Protein AF-A0A848XJR9-F1 (afdb_monomer_lite)

Secondary structure (DSSP, 8-state):
-PPP---TTTTS-------HHHHHHH-TT-SEE--SBTTTTBEEEEEE-TTS-EEEEEEEEEGGGSSSPPB-SSSBEEEEEEEETTSBEEEEEEEEE--TTHHHH-S-TTSTTTSGGGTT-BTTS---BTTTB-PPTT-HHHHHHHHHHHHHHHHHHHHHHSTTTS----TTS-GGGS-HHHHHHHTSEEEEEEE-STT-EEEEEEEE---HHHHHHHH-HHHHHHHHHHHHHH-TT-EEEEEEEESS-GGG--SSSEEEEETTEEEEE-GGGEEE-GGG--HHHHHH-SEEEEEEE-TTS-TTS-EEEEE--TTSSSPEEEEE--HHHHHHHHHHHHHHHHHHHHHHHHHTT---

Foldseek 3Di:
DDDDDDDPPPPPDDPPDDDVVLVCQFAVQAPDWDPFDDVQTWIFGWDQDPVRDTDTFWIKDKLVSVPLFFAFPPGGWIWIWIAGLQQFTQWIGTPDDDDPCCVPVPPVCRDPPNGCLRGRDHLLDLLFDPPSHDADPPRNRVSRSVSLSRNVSSLSCCVVPSVPPPPPPPLPPDLLPGGPSVCCVNQQKDWFWDDDPDSFIKIKIKHWCLDLSNCCQAWNDLQSVVQVVLCVVQDVLKTKMKIAIATDDSVQDDQAQKWKADPNDTFHFHSVQWDWCVVSGDHNRVSHHPTMHMGIGDSVDDQLAKIKMWGDGPDDDDTGIDIHHHSNNVVVVVVVVVVVVVVVVVVVVVVVCPPD

Radius of gyration: 23.79 Å; chains: 1; bounding box: 57×80×74 Å

Structure (mmCIF, N/CA/C/O backbone):
data_AF-A0A848XJR9-F1
#
_entry.id   AF-A0A848XJR9-F1
#
loop_
_atom_site.group_PDB
_atom_site.id
_atom_site.type_symbol
_atom_site.label_atom_id
_atom_site.label_alt_id
_atom_site.label_comp_id
_atom_site.label_asym_id
_atom_site.label_entity_id
_atom_site.label_seq_id
_atom_site.pdbx_PDB_ins_code
_atom_site.Cartn_x
_atom_site.Cartn_y
_atom_site.Cartn_z
_atom_site.occupancy
_atom_site.B_iso_or_equiv
_atom_site.auth_seq_id
_atom_site.auth_comp_id
_atom_site.auth_asym_id
_atom_site.auth_atom_id
_atom_site.pdbx_PDB_model_num
ATOM 1 N N . MET A 1 1 ? 30.721 -21.067 45.678 1.00 36.34 1 MET A N 1
ATOM 2 C CA . MET A 1 1 ? 29.522 -20.214 45.823 1.00 36.34 1 MET A CA 1
ATOM 3 C C . MET A 1 1 ? 29.279 -19.556 44.474 1.00 36.34 1 MET A C 1
ATOM 5 O O . MET A 1 1 ? 29.944 -18.577 44.169 1.00 36.34 1 MET A O 1
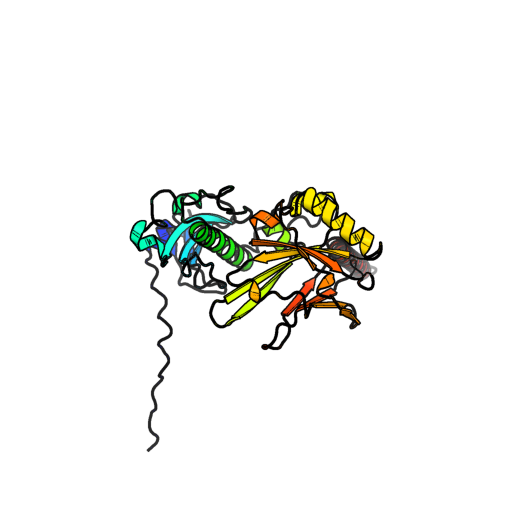ATOM 9 N N . LEU A 1 2 ? 28.441 -20.154 43.622 1.00 37.12 2 LEU A N 1
ATOM 10 C CA . LEU A 1 2 ? 28.015 -19.505 42.381 1.00 37.12 2 LEU A CA 1
ATOM 11 C C . LEU A 1 2 ? 26.909 -18.506 42.729 1.00 37.12 2 LEU A C 1
ATOM 13 O O . LEU A 1 2 ? 25.880 -18.893 43.279 1.00 37.12 2 LEU A O 1
ATOM 17 N N . GLY A 1 3 ? 27.173 -17.229 42.460 1.00 37.16 3 GLY A N 1
ATOM 18 C CA . GLY A 1 3 ? 26.211 -16.147 42.600 1.00 37.16 3 GLY A CA 1
ATOM 19 C C . GLY A 1 3 ? 25.139 -16.239 41.520 1.00 37.16 3 GLY A C 1
ATOM 20 O O . GLY A 1 3 ? 25.442 -16.323 40.333 1.00 37.16 3 GLY A O 1
ATOM 21 N N . VAL A 1 4 ? 23.890 -16.222 41.968 1.00 43.28 4 VAL A N 1
ATOM 22 C CA . VAL A 1 4 ? 22.698 -15.988 41.156 1.00 43.28 4 VAL A CA 1
ATOM 23 C C . VAL A 1 4 ? 22.767 -14.551 40.634 1.00 43.28 4 VAL A C 1
ATOM 25 O O . VAL A 1 4 ? 22.841 -13.619 41.433 1.00 43.28 4 VAL A O 1
ATOM 28 N N . LEU A 1 5 ? 22.742 -14.362 39.314 1.00 39.94 5 LEU A N 1
ATOM 29 C CA . LEU A 1 5 ? 22.452 -13.066 38.703 1.00 39.94 5 LEU A CA 1
ATOM 30 C C . LEU A 1 5 ? 21.119 -13.163 37.962 1.00 39.94 5 LEU A C 1
ATOM 32 O O . LEU A 1 5 ? 20.941 -13.962 37.047 1.00 39.94 5 LEU A O 1
ATOM 36 N N . SER A 1 6 ? 20.188 -12.364 38.472 1.00 36.50 6 SER A N 1
ATOM 37 C CA . SER A 1 6 ? 18.785 -12.213 38.109 1.00 36.50 6 SER A CA 1
ATOM 38 C C . SER A 1 6 ? 18.535 -11.868 36.633 1.00 36.50 6 SER A C 1
ATOM 40 O O . SER A 1 6 ? 19.379 -11.235 35.995 1.00 36.50 6 SER A O 1
ATOM 42 N N . PRO A 1 7 ? 17.334 -12.181 36.109 1.00 42.12 7 PRO A N 1
ATOM 43 C CA . PRO A 1 7 ? 16.902 -11.780 34.777 1.00 42.12 7 PRO A CA 1
ATOM 44 C C . PRO A 1 7 ? 16.533 -10.291 34.787 1.00 42.12 7 PRO A C 1
ATOM 46 O O . PRO A 1 7 ? 15.402 -9.907 35.069 1.00 42.12 7 PRO A O 1
ATOM 49 N N . ALA A 1 8 ? 17.495 -9.425 34.493 1.00 45.75 8 ALA A N 1
ATOM 50 C CA . ALA A 1 8 ? 17.214 -8.039 34.153 1.00 45.75 8 ALA A CA 1
ATOM 51 C C . ALA A 1 8 ? 17.111 -7.940 32.629 1.00 45.75 8 ALA A C 1
ATOM 53 O O . ALA A 1 8 ? 18.138 -7.866 31.966 1.00 45.75 8 ALA A O 1
ATOM 54 N N . LEU A 1 9 ? 15.877 -8.029 32.112 1.00 35.66 9 LEU A N 1
ATOM 55 C CA . LEU A 1 9 ? 15.351 -7.386 30.885 1.00 35.66 9 LEU A CA 1
ATOM 56 C C . LEU A 1 9 ? 13.905 -7.848 30.568 1.00 35.66 9 LEU A C 1
ATOM 58 O O . LEU A 1 9 ? 13.456 -7.814 29.429 1.00 35.66 9 LEU A O 1
ATOM 62 N N . LEU A 1 10 ? 13.129 -8.230 31.587 1.00 36.09 10 LEU A N 1
ATOM 63 C CA . LEU A 1 10 ? 11.702 -8.580 31.489 1.00 36.09 10 LEU A CA 1
ATOM 64 C C . LEU A 1 10 ? 10.798 -7.323 31.491 1.00 36.09 10 LEU A C 1
ATOM 66 O O . LEU A 1 10 ? 9.720 -7.322 32.071 1.00 36.09 10 LEU A O 1
ATOM 70 N N . SER A 1 11 ? 11.273 -6.223 30.892 1.00 38.81 11 SER A N 1
ATOM 71 C CA . SER A 1 11 ? 10.660 -4.886 31.005 1.00 38.81 11 SER A CA 1
ATOM 72 C C . SER A 1 11 ? 10.448 -4.168 29.665 1.00 38.81 11 SER A C 1
ATOM 74 O O . SER A 1 11 ? 10.223 -2.959 29.656 1.00 38.81 11 SER A O 1
ATOM 76 N N . ALA A 1 12 ? 10.484 -4.876 28.532 1.00 33.97 12 ALA A N 1
ATOM 77 C CA . ALA A 1 12 ? 9.866 -4.362 27.310 1.00 33.97 12 ALA A CA 1
ATOM 78 C C . ALA A 1 12 ? 8.360 -4.563 27.478 1.00 33.97 12 ALA A C 1
ATOM 80 O O . ALA A 1 12 ? 7.918 -5.705 27.503 1.00 33.97 12 ALA A O 1
ATOM 81 N N . GLN A 1 13 ? 7.668 -3.449 27.750 1.00 37.09 13 GLN A N 1
ATOM 82 C CA . GLN A 1 13 ? 6.255 -3.325 28.128 1.00 37.09 13 GLN A CA 1
ATOM 83 C C . GLN A 1 13 ? 5.452 -4.634 28.065 1.00 37.09 13 GLN A C 1
ATOM 85 O O . GLN A 1 13 ? 5.249 -5.184 26.983 1.00 37.09 13 GLN A O 1
ATOM 90 N N . GLN A 1 14 ? 4.903 -5.056 29.216 1.00 37.69 14 GLN A N 1
ATOM 91 C CA . GLN A 1 14 ? 3.694 -5.891 29.227 1.00 37.69 14 GLN A CA 1
ATOM 92 C C . GLN A 1 14 ? 2.754 -5.380 28.132 1.00 37.69 14 GLN A C 1
ATOM 94 O O . GLN A 1 14 ? 2.586 -4.158 28.028 1.00 37.69 14 GLN A O 1
ATOM 99 N N . LEU A 1 15 ? 2.151 -6.276 27.340 1.00 48.00 15 LEU A N 1
ATOM 100 C CA . LEU A 1 15 ? 1.148 -5.852 26.366 1.00 48.00 15 LEU A CA 1
ATOM 101 C C . LEU A 1 15 ? 0.150 -4.965 27.106 1.00 48.00 15 LEU A C 1
ATOM 103 O O . LEU A 1 15 ? -0.337 -5.343 28.176 1.00 48.00 15 LEU A O 1
ATOM 107 N N . ARG A 1 16 ? -0.113 -3.774 26.558 1.00 61.97 16 ARG A N 1
ATOM 108 C CA . ARG A 1 16 ? -1.215 -2.935 27.025 1.00 61.97 16 ARG A CA 1
ATOM 109 C C . ARG A 1 16 ? -2.456 -3.815 26.983 1.00 61.97 16 ARG A C 1
ATOM 111 O O . ARG A 1 16 ? -2.864 -4.243 25.908 1.00 61.97 16 ARG A O 1
ATOM 118 N N . GLU A 1 17 ? -2.985 -4.149 28.152 1.00 79.69 17 GLU A N 1
ATOM 119 C CA . GLU A 1 17 ? -4.172 -4.982 28.270 1.00 79.69 17 GLU A CA 1
ATOM 120 C C . GLU A 1 17 ? -5.304 -4.277 27.518 1.00 79.69 17 GLU A C 1
ATOM 122 O O . GLU A 1 17 ? -5.652 -3.139 27.837 1.00 79.69 17 GLU A O 1
ATOM 127 N N . ILE A 1 18 ? -5.807 -4.903 26.452 1.00 88.94 18 ILE A N 1
ATOM 128 C CA . ILE A 1 18 ? -6.903 -4.350 25.657 1.00 88.94 18 ILE A CA 1
ATOM 129 C C . ILE A 1 18 ? -8.197 -4.792 26.335 1.00 88.94 18 ILE A C 1
ATOM 131 O O . ILE A 1 18 ? -8.477 -5.993 26.370 1.00 88.94 18 ILE A O 1
ATOM 135 N N . PRO A 1 19 ? -8.997 -3.859 26.875 1.00 90.94 19 PRO A N 1
ATOM 136 C CA . PRO A 1 19 ? -10.203 -4.227 27.590 1.00 90.94 19 PRO A CA 1
ATOM 137 C C . PRO A 1 19 ? -11.210 -4.940 26.681 1.00 90.94 19 PRO A C 1
ATOM 139 O O . PRO A 1 19 ? -11.428 -4.544 25.531 1.00 90.94 19 PRO A O 1
ATOM 142 N N . SER A 1 20 ? -11.871 -5.975 27.205 1.00 89.44 20 SER A N 1
ATOM 143 C CA . SER A 1 20 ? -12.842 -6.768 26.433 1.00 89.44 20 SER A CA 1
ATOM 144 C C . SER A 1 20 ? -14.001 -5.933 25.871 1.00 89.44 20 SER A C 1
ATOM 146 O O . SER A 1 20 ? -14.565 -6.260 24.828 1.00 89.44 20 SER A O 1
ATOM 148 N N . GLU A 1 21 ? -14.360 -4.826 26.525 1.00 93.12 21 GLU A N 1
ATOM 149 C CA . GLU A 1 21 ? -15.378 -3.911 26.024 1.00 93.12 21 GLU A CA 1
ATOM 150 C C . GLU A 1 21 ? -14.920 -3.115 24.800 1.00 93.12 21 GLU A C 1
ATOM 152 O O . GLU A 1 21 ? -15.760 -2.742 23.986 1.00 93.12 21 GLU A O 1
ATOM 157 N N . TRP A 1 22 ? -13.614 -2.893 24.616 1.00 95.69 22 TRP A N 1
ATOM 158 C CA . TRP A 1 22 ? -13.092 -2.281 23.391 1.00 95.69 22 TRP A CA 1
ATOM 159 C C . TRP A 1 22 ? -13.112 -3.278 22.235 1.00 95.69 22 TRP A C 1
ATOM 161 O O . TRP A 1 22 ? -13.439 -2.887 21.118 1.00 95.69 22 TRP A O 1
ATOM 171 N N . LEU A 1 23 ? -12.846 -4.561 22.505 1.00 96.44 23 LEU A N 1
ATOM 172 C CA . LEU A 1 23 ? -12.971 -5.629 21.508 1.00 96.44 23 LEU A CA 1
ATOM 173 C C . LEU A 1 23 ? -14.413 -5.731 20.988 1.00 96.44 23 LEU A C 1
ATOM 175 O O . LEU A 1 23 ? -14.629 -5.677 19.780 1.00 96.44 23 LEU A O 1
ATOM 179 N N . ARG A 1 24 ? -15.406 -5.744 21.888 1.00 96.06 24 ARG A N 1
ATOM 180 C CA . ARG A 1 24 ? -16.834 -5.722 21.512 1.00 96.06 24 ARG A CA 1
ATOM 181 C C . ARG A 1 24 ? -17.263 -4.441 20.790 1.00 96.06 24 ARG A C 1
ATOM 183 O O . ARG A 1 24 ? -18.197 -4.480 20.002 1.00 96.06 24 ARG A O 1
ATOM 190 N N . GLN A 1 25 ? -16.613 -3.302 21.045 1.00 95.94 25 GLN A N 1
ATOM 191 C CA . GLN A 1 25 ? -16.894 -2.065 20.301 1.00 95.94 25 GLN A CA 1
ATOM 192 C C . GLN A 1 25 ? -16.438 -2.158 18.845 1.00 95.94 25 GLN A C 1
ATOM 194 O O . GLN A 1 25 ? -17.136 -1.662 17.966 1.00 95.94 25 GLN A O 1
ATOM 199 N N . VAL A 1 26 ? -15.266 -2.750 18.592 1.00 97.94 26 VAL A N 1
ATOM 200 C CA . VAL A 1 26 ? -14.713 -2.805 17.233 1.00 97.94 26 VAL A CA 1
ATOM 201 C C . VAL A 1 26 ? -15.212 -4.005 16.437 1.00 97.94 26 VAL A C 1
ATOM 203 O O . VAL A 1 26 ? -15.326 -3.893 15.224 1.00 97.94 26 VAL A O 1
ATOM 206 N N . LEU A 1 27 ? -15.537 -5.124 17.090 1.00 97.69 27 LEU A N 1
ATOM 207 C CA . LEU A 1 27 ? -16.075 -6.337 16.469 1.00 97.69 27 LEU A CA 1
ATOM 208 C C . LEU A 1 27 ? -17.370 -6.755 17.193 1.00 97.69 27 LEU A C 1
ATOM 210 O O . LEU A 1 27 ? -17.367 -7.698 17.986 1.00 97.69 27 LEU A O 1
ATOM 214 N N . PRO A 1 28 ? -18.482 -6.036 16.961 1.00 96.69 28 PRO A N 1
ATOM 215 C CA . PRO A 1 28 ? -19.722 -6.210 17.721 1.00 96.69 28 PRO A CA 1
ATOM 216 C C . PRO A 1 28 ? -20.449 -7.532 17.456 1.00 96.69 28 PRO A C 1
ATOM 218 O O . PRO A 1 28 ? -21.290 -7.918 18.259 1.00 96.69 28 PRO A O 1
ATOM 221 N N . ALA A 1 29 ? -20.138 -8.220 16.355 1.00 94.81 29 ALA A N 1
ATOM 222 C CA . ALA A 1 29 ? -20.709 -9.530 16.047 1.00 94.81 29 ALA A CA 1
ATOM 223 C C . ALA A 1 29 ? -20.141 -10.660 16.926 1.00 94.81 29 ALA A C 1
ATOM 225 O O . ALA A 1 29 ? -20.693 -11.752 16.924 1.00 94.81 29 ALA A O 1
ATOM 226 N N . ALA A 1 30 ? -19.035 -10.429 17.644 1.00 95.81 30 ALA A N 1
ATOM 227 C CA . ALA A 1 30 ? -18.395 -11.444 18.473 1.00 95.81 30 ALA A CA 1
ATOM 228 C C . ALA A 1 30 ? -18.884 -11.389 19.929 1.00 95.81 30 ALA A C 1
ATOM 230 O O . ALA A 1 30 ? -18.823 -10.351 20.594 1.00 95.81 30 ALA A O 1
ATOM 231 N N . ASP A 1 31 ? -19.281 -12.548 20.446 1.00 92.44 31 ASP A N 1
ATOM 232 C CA . ASP A 1 31 ? -19.683 -12.761 21.837 1.00 92.44 31 ASP A CA 1
ATOM 233 C C . ASP A 1 31 ? -18.470 -13.068 22.731 1.00 92.44 31 ASP A C 1
ATOM 235 O O . ASP A 1 31 ? -18.413 -12.671 23.902 1.00 92.44 31 ASP A O 1
ATOM 239 N N . ARG A 1 32 ? -17.466 -13.748 22.162 1.00 92.88 32 ARG A N 1
ATOM 240 C CA . ARG A 1 32 ? -16.235 -14.180 22.833 1.00 92.88 32 ARG A CA 1
ATOM 241 C C . ARG A 1 32 ? -15.015 -13.855 21.977 1.00 92.88 32 ARG A C 1
ATOM 243 O O . ARG A 1 32 ? -15.080 -13.864 20.752 1.00 92.88 32 ARG A O 1
ATOM 250 N N . PHE A 1 33 ? -13.886 -13.610 22.635 1.00 94.31 33 PHE A N 1
ATOM 251 C CA . PHE A 1 33 ? -12.595 -13.410 21.984 1.00 94.31 33 PHE A CA 1
ATOM 252 C C . PHE A 1 33 ? -11.574 -14.412 22.521 1.00 94.31 33 PHE A C 1
ATOM 254 O O . PHE A 1 33 ? -11.578 -14.710 23.717 1.00 94.31 33 PHE A O 1
ATOM 261 N N . ASP A 1 34 ? -10.718 -14.927 21.642 1.00 92.12 34 ASP A N 1
ATOM 262 C CA . ASP A 1 34 ? -9.525 -15.677 22.046 1.00 92.12 34 ASP A CA 1
ATOM 263 C C . ASP A 1 34 ? -8.430 -14.746 22.573 1.00 92.12 34 ASP A C 1
ATOM 265 O O . ASP A 1 34 ? -8.437 -13.539 22.315 1.00 92.12 34 ASP A O 1
ATOM 269 N N . ASP A 1 35 ? -7.436 -15.336 23.236 1.00 90.00 35 ASP A N 1
ATOM 270 C CA . ASP A 1 35 ? -6.186 -14.653 23.548 1.00 90.00 35 ASP A CA 1
ATOM 271 C C . ASP A 1 35 ? -5.478 -14.179 22.277 1.00 90.00 35 ASP A C 1
ATOM 273 O O . ASP A 1 35 ? -5.551 -14.790 21.199 1.00 90.00 35 ASP A O 1
ATOM 277 N N . ARG A 1 36 ? -4.730 -13.084 22.418 1.00 89.94 36 ARG A N 1
ATOM 278 C CA . ARG A 1 36 ? -4.054 -12.488 21.278 1.00 89.94 36 ARG A CA 1
ATOM 279 C C . ARG A 1 36 ? -2.869 -13.331 20.830 1.00 89.94 36 ARG A C 1
ATOM 281 O O . ARG A 1 36 ? -1.888 -13.478 21.555 1.00 89.94 36 ARG A O 1
ATOM 288 N N . THR A 1 37 ? -2.953 -13.863 19.619 1.00 88.94 37 THR A N 1
ATOM 289 C CA . THR A 1 37 ? -2.020 -14.877 19.120 1.00 88.94 37 THR A CA 1
ATOM 290 C C . THR A 1 37 ? -1.798 -14.761 17.612 1.00 88.94 37 THR A C 1
ATOM 292 O O . THR A 1 37 ? -2.531 -14.061 16.912 1.00 88.94 37 THR A O 1
ATOM 295 N N . GLY A 1 38 ? -0.790 -15.484 17.117 1.00 86.88 38 GLY A N 1
ATOM 296 C CA . GLY A 1 38 ? -0.472 -15.620 15.695 1.00 86.88 38 GLY A CA 1
ATOM 297 C C . GLY A 1 38 ? 0.430 -14.517 15.132 1.00 86.88 38 GLY A C 1
ATOM 298 O O . GLY A 1 38 ? 0.909 -13.653 15.862 1.00 86.88 38 GLY A O 1
ATOM 299 N N . GLU A 1 39 ? 0.677 -14.574 13.824 1.00 85.19 39 GLU A N 1
ATOM 300 C CA . GLU A 1 39 ? 1.535 -13.641 13.089 1.00 85.19 39 GLU A CA 1
ATOM 301 C C . GLU A 1 39 ? 0.803 -13.155 11.820 1.00 85.19 39 GLU A C 1
ATOM 303 O O . GLU A 1 39 ? 0.644 -13.938 10.884 1.00 85.19 39 GLU A O 1
ATOM 308 N N . PRO A 1 40 ? 0.326 -11.892 11.762 1.00 90.06 40 PRO A N 1
ATOM 309 C CA . PRO A 1 40 ? 0.373 -10.860 12.806 1.00 90.06 40 PRO A CA 1
ATOM 310 C C . PRO A 1 40 ? -0.519 -11.181 14.020 1.00 90.06 40 PRO A C 1
ATOM 312 O O . PRO A 1 40 ? -1.444 -11.983 13.923 1.00 90.06 40 PRO A O 1
ATOM 315 N N . LEU A 1 41 ? -0.263 -10.536 15.164 1.00 92.62 41 LEU A N 1
ATOM 316 C CA . LEU A 1 41 ? -0.989 -10.786 16.417 1.00 92.62 41 LEU A CA 1
ATOM 317 C C . LEU A 1 41 ? -2.443 -10.287 16.360 1.00 92.62 41 LEU A C 1
ATOM 319 O O . LEU A 1 41 ? -2.687 -9.076 16.286 1.00 92.62 41 LEU A O 1
ATOM 323 N N . VAL A 1 42 ? -3.409 -11.197 16.519 1.00 95.69 42 VAL A N 1
ATOM 324 C CA . VAL A 1 42 ? -4.856 -10.910 16.451 1.00 95.69 42 VAL A CA 1
ATOM 325 C C . VAL A 1 42 ? -5.635 -11.551 17.599 1.00 95.69 42 VAL A C 1
ATOM 327 O O . VAL A 1 42 ? -5.226 -12.570 18.151 1.00 95.69 42 VAL A O 1
ATOM 330 N N . PHE A 1 43 ? -6.779 -10.963 17.930 1.00 96.19 43 PHE A N 1
ATOM 331 C CA . PHE A 1 43 ? -7.856 -11.583 18.697 1.00 96.19 43 PHE A CA 1
ATOM 332 C C . PHE A 1 43 ? -8.858 -12.176 17.703 1.00 96.19 43 PHE A C 1
ATOM 334 O O . PHE A 1 43 ? -9.352 -11.463 16.828 1.00 96.19 43 PHE A O 1
ATOM 341 N N . ARG A 1 44 ? -9.176 -13.465 17.829 1.00 95.81 44 ARG A N 1
ATO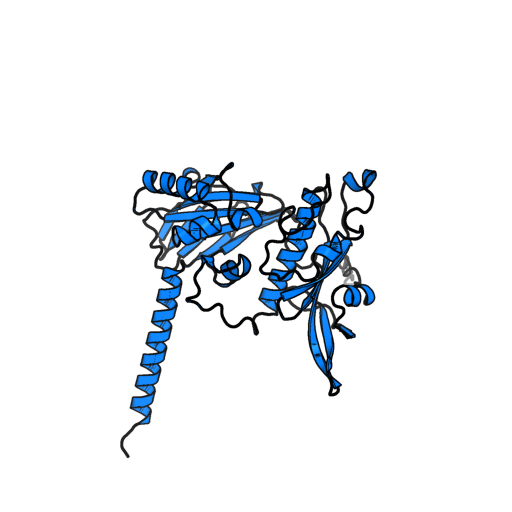M 342 C CA . ARG A 1 44 ? -10.245 -14.098 17.039 1.00 95.81 44 ARG A CA 1
ATOM 343 C C . ARG A 1 44 ? -11.574 -13.887 17.745 1.00 95.81 44 ARG A C 1
ATOM 345 O O . ARG A 1 44 ? -11.660 -14.159 18.941 1.00 95.81 44 ARG A O 1
ATOM 352 N N . GLY A 1 45 ? -12.562 -13.371 17.023 1.00 96.12 45 GLY A N 1
ATOM 353 C CA . GLY A 1 45 ? -13.910 -13.149 17.531 1.00 96.12 45 GLY A CA 1
ATOM 354 C C . GLY A 1 45 ? -14.839 -14.288 17.137 1.00 96.12 45 GLY A C 1
ATOM 355 O O . GLY A 1 45 ? -14.907 -14.656 15.966 1.00 96.12 45 GLY A O 1
ATOM 356 N N . TRP A 1 46 ? -15.574 -14.810 18.109 1.00 94.75 46 TRP A N 1
ATOM 357 C CA . TRP A 1 46 ? -16.483 -15.937 17.947 1.00 94.75 46 TRP A CA 1
ATOM 358 C C . TRP A 1 46 ? -17.898 -15.528 18.339 1.00 94.75 46 TRP A C 1
ATOM 360 O O . TRP A 1 46 ? -18.075 -14.812 19.327 1.00 94.75 46 TRP A O 1
ATOM 370 N N . SER A 1 47 ? -18.893 -15.996 17.589 1.00 93.56 47 SER A N 1
ATOM 371 C CA . SER A 1 47 ? -20.307 -15.877 17.950 1.00 93.56 47 SER A CA 1
ATOM 372 C C . SER A 1 47 ? -20.925 -17.252 18.173 1.00 93.56 47 SER A C 1
ATOM 374 O O . SER A 1 47 ? -20.518 -18.232 17.543 1.00 93.56 47 SER A O 1
ATOM 376 N N . GLY A 1 48 ? -21.895 -17.340 19.083 1.00 83.62 48 GLY A N 1
ATOM 377 C CA . GLY A 1 48 ? -22.657 -18.570 19.284 1.00 83.62 48 GLY A CA 1
ATOM 378 C C . GLY A 1 48 ? -23.576 -18.845 18.091 1.00 83.62 48 GLY A C 1
ATOM 379 O O . GLY A 1 48 ? -24.517 -18.093 17.860 1.00 83.62 48 GLY A O 1
ATOM 380 N N . GLY A 1 49 ? -23.332 -19.922 17.339 1.00 67.81 49 GLY A N 1
ATOM 381 C CA . GLY A 1 49 ? -24.223 -20.353 16.261 1.00 67.81 49 GLY A CA 1
ATOM 382 C C . GLY A 1 49 ? -25.518 -20.993 16.779 1.00 67.81 49 GLY A C 1
ATOM 383 O O . GLY A 1 49 ? -25.590 -21.440 17.927 1.00 67.81 49 GLY A O 1
ATOM 384 N N . ASP A 1 50 ? -26.519 -21.129 15.901 1.00 59.19 50 ASP A N 1
ATOM 385 C CA . ASP A 1 50 ? -27.867 -21.668 16.196 1.00 59.19 50 ASP A CA 1
ATOM 386 C C . ASP A 1 50 ? -27.900 -23.135 16.708 1.00 59.19 50 ASP A C 1
ATOM 388 O O . ASP A 1 50 ? -28.969 -23.689 16.969 1.00 59.19 50 ASP A O 1
ATOM 392 N N . GLY A 1 51 ? -26.741 -23.777 16.895 1.00 61.66 51 GLY A N 1
ATOM 393 C CA . GLY A 1 51 ? -26.585 -25.132 17.442 1.00 61.66 51 GLY A CA 1
ATOM 394 C C . GLY A 1 51 ? -25.617 -25.254 18.627 1.00 61.66 51 GLY A C 1
ATOM 395 O O . GLY A 1 51 ? -25.336 -26.371 19.053 1.00 61.66 51 GLY A O 1
ATOM 396 N N . GLY A 1 52 ? -25.090 -24.142 19.155 1.00 68.44 52 GLY A N 1
ATOM 397 C CA . GLY A 1 52 ? -24.072 -24.144 20.215 1.00 68.44 52 GLY A CA 1
ATOM 398 C C . GLY A 1 52 ? -22.631 -24.358 19.730 1.00 68.44 52 GLY A C 1
ATOM 399 O O . GLY A 1 52 ? -21.717 -24.336 20.551 1.00 68.44 52 GLY A O 1
ATOM 400 N N . GLU A 1 53 ? -22.412 -24.531 18.423 1.00 78.81 53 GLU A N 1
ATOM 401 C CA . GLU A 1 53 ? -21.080 -24.414 17.821 1.00 78.81 53 GLU A CA 1
ATOM 402 C C . GLU A 1 53 ? -20.710 -22.937 17.669 1.00 78.81 53 GLU A C 1
ATOM 404 O O . GLU A 1 53 ? -21.483 -22.137 17.139 1.00 78.81 53 GLU A O 1
ATOM 409 N N . GLU A 1 54 ? -19.527 -22.571 18.157 1.00 86.62 54 GLU A N 1
ATOM 410 C CA . GLU A 1 54 ? -18.984 -21.230 17.972 1.00 86.62 54 GLU A CA 1
ATOM 411 C C . GLU A 1 54 ? -18.504 -21.056 16.529 1.00 86.62 54 GLU A C 1
ATOM 413 O O . GLU A 1 54 ? -17.730 -21.864 16.011 1.00 86.62 54 GLU A O 1
ATOM 418 N N . VAL A 1 55 ? -18.941 -19.976 15.887 1.00 91.44 55 VAL A N 1
ATOM 419 C CA . VAL A 1 55 ? -18.546 -19.618 14.524 1.00 91.44 55 VAL A CA 1
ATOM 420 C C . VAL A 1 55 ? -17.604 -18.425 14.592 1.00 91.44 55 VAL A C 1
ATOM 422 O O . VAL A 1 55 ? -17.880 -17.443 15.284 1.00 91.44 55 VAL A O 1
ATOM 425 N N . LEU A 1 56 ? -16.474 -18.511 13.890 1.00 93.38 56 LEU A N 1
ATOM 426 C CA . LEU A 1 56 ? -15.568 -17.378 13.735 1.00 93.38 56 LEU A CA 1
ATOM 427 C C . LEU A 1 56 ? -16.301 -16.288 12.945 1.00 93.38 56 LEU A C 1
ATOM 429 O O . LEU A 1 56 ? -16.786 -16.553 11.852 1.00 93.38 56 LEU A O 1
ATOM 433 N N . VAL A 1 57 ? -16.371 -15.075 13.486 1.00 95.00 57 VAL A N 1
ATOM 434 C CA . VAL A 1 57 ? -17.059 -13.939 12.841 1.00 95.00 57 VAL A CA 1
ATOM 435 C C . VAL A 1 57 ? -16.104 -12.837 12.394 1.00 95.00 57 VAL A C 1
ATOM 437 O O . VAL A 1 57 ? -16.508 -11.920 11.687 1.00 95.00 57 VAL A O 1
ATOM 440 N N . GLY A 1 58 ? -14.835 -12.904 12.802 1.00 96.00 58 GLY A N 1
ATOM 441 C CA . GLY A 1 58 ? -13.831 -11.934 12.387 1.00 96.00 58 GLY A CA 1
ATOM 442 C C . GLY A 1 58 ? -12.627 -11.860 13.313 1.00 96.00 58 GLY A C 1
ATOM 443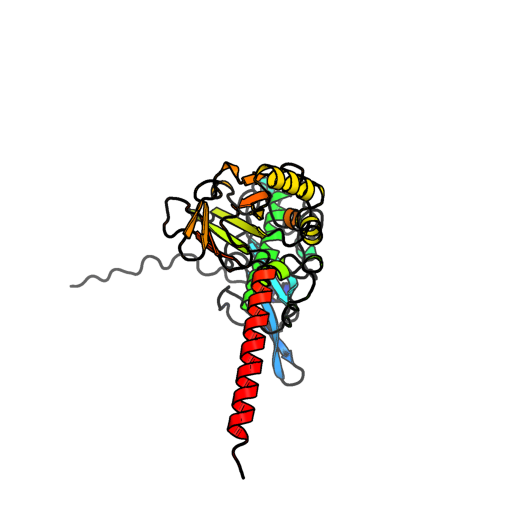 O O . GLY A 1 58 ? -12.403 -12.708 14.183 1.00 96.00 58 GLY A O 1
ATOM 444 N N . PHE A 1 59 ? -11.856 -10.796 13.127 1.00 97.31 59 PHE A N 1
ATOM 445 C CA . PHE A 1 59 ? -10.619 -10.525 13.840 1.00 97.31 59 PHE A CA 1
ATOM 446 C C . PHE A 1 59 ? -10.649 -9.120 14.433 1.00 97.31 59 PHE A C 1
ATOM 448 O O . PHE A 1 59 ? -11.073 -8.166 13.784 1.00 97.31 59 PHE A O 1
ATOM 455 N N . ALA A 1 60 ? -10.138 -8.976 15.651 1.00 97.75 60 ALA A N 1
ATOM 456 C CA . ALA A 1 60 ? -9.766 -7.686 16.210 1.00 97.75 60 ALA A CA 1
ATOM 457 C C . ALA A 1 60 ? -8.247 -7.625 16.385 1.00 97.75 60 ALA A C 1
ATOM 459 O O . ALA A 1 60 ? -7.609 -8.605 16.764 1.00 97.75 60 ALA A O 1
ATOM 460 N N . PHE A 1 61 ? -7.635 -6.485 16.103 1.00 97.12 61 PHE A N 1
ATOM 461 C CA . PHE A 1 61 ? -6.185 -6.345 16.149 1.00 97.12 61 PHE A CA 1
ATOM 462 C C . PHE A 1 61 ? -5.775 -4.912 16.426 1.00 97.12 61 PHE A C 1
ATOM 464 O O . PHE A 1 61 ? -6.473 -3.958 16.094 1.00 97.12 61 PHE A O 1
ATOM 471 N N . HIS A 1 62 ? -4.624 -4.767 17.065 1.00 95.94 62 HIS A N 1
ATOM 472 C CA . HIS A 1 62 ? -4.062 -3.475 17.413 1.00 95.94 62 HIS A CA 1
ATOM 473 C C . HIS A 1 62 ? -2.924 -3.145 16.455 1.00 95.94 62 HIS A C 1
ATOM 475 O O . HIS A 1 62 ? -2.060 -3.987 16.204 1.00 95.94 62 HIS A O 1
ATOM 481 N N . THR A 1 63 ? -2.947 -1.940 15.892 1.00 94.38 63 THR A N 1
ATOM 482 C CA . THR A 1 63 ? -2.020 -1.535 14.830 1.00 94.38 63 THR A CA 1
ATOM 483 C C . THR A 1 63 ? -0.561 -1.469 15.291 1.00 94.38 63 THR A C 1
ATOM 485 O O . THR A 1 63 ? 0.318 -1.515 14.437 1.00 94.38 63 THR A O 1
ATOM 488 N N . ALA A 1 64 ? -0.271 -1.380 16.597 1.00 90.94 64 ALA A N 1
ATOM 489 C CA . ALA A 1 64 ? 1.107 -1.309 17.096 1.00 90.94 64 ALA A CA 1
ATOM 490 C C . ALA A 1 64 ? 1.869 -2.639 16.977 1.00 90.94 64 ALA A C 1
ATOM 492 O O . ALA A 1 64 ? 3.064 -2.648 16.708 1.00 90.94 64 ALA A O 1
ATOM 493 N N . ASP A 1 65 ? 1.196 -3.778 17.120 1.00 89.75 65 ASP A N 1
ATOM 494 C CA . ASP A 1 65 ? 1.801 -5.109 16.974 1.00 89.75 65 ASP A CA 1
ATOM 495 C C . ASP A 1 65 ? 1.766 -5.605 15.517 1.00 89.75 65 ASP A C 1
ATOM 497 O O . ASP A 1 65 ? 2.078 -6.765 15.240 1.00 89.75 65 ASP A O 1
ATOM 501 N N . ILE A 1 66 ? 1.376 -4.735 14.576 1.00 87.94 66 ILE A N 1
ATOM 502 C CA . ILE A 1 66 ? 1.393 -5.001 13.136 1.00 87.94 66 ILE A CA 1
ATOM 503 C C . ILE A 1 66 ? 2.342 -3.998 12.470 1.00 87.94 66 ILE A C 1
ATOM 505 O O . ILE A 1 66 ? 1.900 -3.050 11.817 1.00 87.94 66 ILE A O 1
ATOM 509 N N . PRO A 1 67 ? 3.665 -4.178 12.636 1.00 79.94 67 PRO A N 1
ATOM 510 C CA . PRO A 1 67 ? 4.639 -3.277 12.039 1.00 79.94 67 PRO A CA 1
ATOM 511 C C . PRO A 1 67 ? 4.572 -3.338 10.503 1.00 79.94 67 PRO A C 1
ATOM 513 O O . PRO A 1 67 ? 4.252 -4.401 9.962 1.00 79.94 67 PRO A O 1
ATOM 516 N N . PRO A 1 68 ? 4.928 -2.251 9.789 1.00 80.06 68 PRO A N 1
ATOM 517 C CA . PRO A 1 68 ? 5.371 -0.969 10.321 1.00 80.06 68 PRO A CA 1
ATOM 518 C C . PRO A 1 68 ? 4.202 -0.100 10.797 1.00 80.06 68 PRO A C 1
ATOM 520 O O . PRO A 1 68 ? 3.198 0.064 10.109 1.00 80.06 68 PRO A O 1
ATOM 523 N N . GLU A 1 69 ? 4.381 0.534 11.952 1.00 80.81 69 GLU A N 1
ATOM 524 C CA . GLU A 1 69 ? 3.413 1.496 12.472 1.00 80.81 69 GLU A CA 1
ATOM 525 C C . GLU A 1 69 ? 3.337 2.746 11.592 1.00 80.81 69 GLU A C 1
ATOM 527 O O . GLU A 1 69 ? 4.355 3.315 11.169 1.00 80.81 69 GLU A O 1
ATOM 532 N N . ARG A 1 70 ? 2.113 3.231 11.373 1.00 84.56 70 ARG A N 1
ATOM 533 C CA . ARG A 1 70 ? 1.885 4.515 10.712 1.00 84.56 70 ARG A CA 1
ATOM 534 C C . ARG A 1 70 ? 1.929 5.653 11.723 1.00 84.56 70 ARG A C 1
ATOM 536 O O . ARG A 1 70 ? 1.463 5.549 12.857 1.00 84.56 70 ARG A O 1
ATOM 543 N N . ARG A 1 71 ? 2.532 6.761 11.296 1.00 85.38 71 ARG A N 1
ATOM 544 C CA . ARG A 1 71 ? 2.774 7.938 12.133 1.00 85.38 71 ARG A CA 1
ATOM 545 C C . ARG A 1 71 ? 1.887 9.091 11.698 1.00 85.38 71 ARG A C 1
ATOM 547 O O . ARG A 1 71 ? 1.662 9.296 10.506 1.00 85.38 71 ARG A O 1
ATOM 554 N N . GLY A 1 72 ? 1.415 9.848 12.679 1.00 86.56 72 GLY A N 1
ATOM 555 C CA . GLY A 1 72 ? 0.928 11.200 12.469 1.00 86.56 72 GLY A CA 1
ATOM 556 C C . GLY A 1 72 ? 2.081 12.187 12.307 1.00 86.56 72 GLY A C 1
ATOM 557 O O . GLY A 1 72 ? 3.197 11.821 11.937 1.00 86.56 72 GLY A O 1
ATOM 558 N N . TYR A 1 73 ? 1.820 13.462 12.589 1.00 86.06 73 TYR A N 1
ATOM 559 C CA . TYR A 1 73 ? 2.854 14.489 12.503 1.00 86.06 73 TYR A CA 1
ATOM 560 C C . TYR A 1 73 ? 3.927 14.308 13.580 1.00 86.06 73 TYR A C 1
ATOM 562 O O . TYR A 1 73 ? 5.099 14.581 13.332 1.00 86.06 73 TYR A O 1
ATOM 570 N N . SER A 1 74 ? 3.537 13.872 14.782 1.00 86.44 74 SER A N 1
ATOM 571 C CA . SER A 1 74 ? 4.430 13.920 15.947 1.00 86.44 74 SER A CA 1
ATOM 572 C C . SER A 1 74 ? 4.832 12.535 16.469 1.00 86.44 74 SER A C 1
ATOM 574 O O . SER A 1 74 ? 5.933 12.380 16.998 1.00 86.44 74 SER A O 1
ATOM 576 N N . GLY A 1 75 ? 4.007 11.505 16.269 1.00 86.88 75 GLY A N 1
ATOM 577 C CA . GLY A 1 75 ? 4.285 10.147 16.741 1.00 86.88 75 GLY A CA 1
ATOM 578 C C . GLY A 1 75 ? 3.439 9.076 16.050 1.00 86.88 75 GLY A C 1
ATOM 579 O O . GLY A 1 75 ? 2.657 9.402 15.155 1.00 86.88 75 GLY A O 1
ATOM 580 N N . PRO A 1 76 ? 3.612 7.796 16.423 1.00 88.94 76 PRO A N 1
ATOM 581 C CA . PRO A 1 76 ? 2.702 6.729 16.019 1.00 88.94 76 PRO A CA 1
ATOM 582 C C . PRO A 1 76 ? 1.254 7.041 16.407 1.00 88.94 76 PRO A C 1
ATOM 584 O O . PRO A 1 76 ? 0.997 7.724 17.403 1.00 88.94 76 PRO A O 1
ATOM 587 N N . ILE A 1 77 ? 0.319 6.549 15.598 1.00 93.00 77 ILE A N 1
ATOM 588 C CA . ILE A 1 77 ? -1.107 6.562 15.921 1.00 93.00 77 ILE A CA 1
ATOM 589 C C . ILE A 1 77 ? -1.550 5.110 16.035 1.00 93.00 77 ILE A C 1
ATOM 591 O O . ILE A 1 77 ? -1.551 4.370 15.053 1.00 93.00 77 ILE A O 1
ATOM 595 N N . GLU A 1 78 ? -1.921 4.716 17.245 1.00 94.75 78 GLU A N 1
ATOM 596 C CA . GLU A 1 78 ? -2.319 3.358 17.575 1.00 94.75 78 GLU A CA 1
ATOM 597 C C . GLU A 1 78 ? -3.841 3.241 17.608 1.00 94.75 78 GLU A C 1
ATOM 599 O O . GLU A 1 78 ? -4.534 4.053 18.236 1.00 94.75 78 GLU A O 1
ATOM 604 N N . ALA A 1 79 ? -4.371 2.204 16.969 1.00 96.75 79 ALA A N 1
ATOM 605 C CA . ALA A 1 79 ? -5.789 1.899 16.987 1.00 96.75 79 ALA A CA 1
ATOM 606 C C . ALA A 1 79 ? -6.035 0.400 17.159 1.00 96.75 79 ALA A C 1
ATOM 608 O O . ALA A 1 79 ? -5.300 -0.439 16.647 1.00 96.75 79 ALA A O 1
ATOM 609 N N . LEU A 1 80 ? -7.114 0.080 17.860 1.00 97.62 80 LEU A N 1
ATOM 610 C CA . LEU A 1 80 ? -7.763 -1.215 17.822 1.00 97.62 80 LEU A CA 1
ATOM 611 C C . LEU A 1 80 ? -8.754 -1.211 16.655 1.00 97.62 80 LEU A C 1
ATOM 613 O O . LEU A 1 80 ? -9.551 -0.283 16.517 1.00 97.62 80 LEU A O 1
ATOM 617 N N . VAL A 1 81 ? -8.701 -2.239 15.822 1.00 98.31 81 VAL A N 1
ATOM 618 C CA . VAL A 1 81 ? -9.501 -2.369 14.604 1.00 98.31 81 VAL A CA 1
ATOM 619 C C . VAL A 1 81 ? -10.201 -3.720 14.633 1.00 98.31 81 VAL A C 1
ATOM 621 O O . VAL A 1 81 ? -9.583 -4.712 15.007 1.00 98.31 81 VAL A O 1
ATOM 624 N N . GLY A 1 82 ? -11.478 -3.749 14.265 1.00 98.25 82 GLY A N 1
ATOM 625 C CA . GLY A 1 82 ? -12.242 -4.967 14.011 1.00 98.25 82 GLY A CA 1
ATOM 626 C C . GLY A 1 82 ? -12.496 -5.125 12.517 1.00 98.25 82 GLY A C 1
ATOM 627 O O . GLY A 1 82 ? -12.732 -4.134 11.821 1.00 98.25 82 GLY A O 1
ATOM 628 N N . MET A 1 83 ? -12.426 -6.359 12.033 1.00 98.00 83 MET A N 1
ATOM 629 C CA . MET A 1 83 ? -12.638 -6.726 10.637 1.00 98.00 83 MET A CA 1
ATOM 630 C C . MET A 1 83 ? -13.377 -8.063 10.571 1.00 98.00 83 MET A C 1
ATOM 632 O O . MET A 1 83 ? -13.018 -8.988 11.303 1.00 98.00 83 MET A O 1
ATOM 636 N N . ASP A 1 84 ? -14.388 -8.166 9.714 1.00 96.19 84 ASP A N 1
ATOM 637 C CA . ASP A 1 84 ? -15.097 -9.425 9.466 1.00 96.19 84 ASP A CA 1
ATOM 638 C C . ASP A 1 84 ? -14.323 -10.356 8.513 1.00 96.19 84 ASP A C 1
ATOM 640 O O . ASP A 1 84 ? -13.165 -10.103 8.155 1.00 96.19 84 ASP A O 1
ATOM 644 N N . LEU A 1 85 ? -14.931 -11.491 8.159 1.00 92.81 85 LEU A N 1
ATOM 645 C CA . LEU A 1 85 ? -14.307 -12.505 7.307 1.00 92.81 85 LEU A CA 1
ATOM 646 C C . LEU A 1 85 ? -14.292 -12.126 5.822 1.00 92.81 85 LEU A C 1
ATOM 648 O O . LEU A 1 85 ? -13.542 -12.709 5.039 1.00 92.81 85 LEU A O 1
ATOM 652 N N . GLU A 1 86 ? -15.083 -11.132 5.446 1.00 90.31 86 GLU A N 1
ATOM 653 C CA . GLU A 1 86 ? -15.151 -10.557 4.113 1.00 90.31 86 GLU A CA 1
ATOM 654 C C . GLU A 1 86 ? -14.137 -9.421 3.932 1.00 90.31 86 GLU A C 1
ATOM 656 O O . GLU A 1 86 ? -13.995 -8.899 2.833 1.00 90.31 86 GLU A O 1
ATOM 661 N N . GLY A 1 87 ? -13.402 -9.036 4.981 1.00 91.44 87 GLY A N 1
ATOM 662 C CA . GLY A 1 87 ? -12.431 -7.946 4.912 1.00 91.44 87 GLY A CA 1
ATOM 663 C C . GLY A 1 87 ? -13.073 -6.558 5.003 1.00 91.44 87 GLY A C 1
ATOM 664 O O . GLY A 1 87 ? -12.487 -5.570 4.554 1.00 91.44 87 GLY A O 1
ATOM 665 N N . VAL A 1 88 ? -14.269 -6.450 5.575 1.00 95.44 88 VAL A N 1
ATOM 666 C CA . VAL A 1 88 ? -14.916 -5.177 5.892 1.00 95.44 88 VAL A CA 1
ATOM 667 C C . VAL A 1 88 ? -14.564 -4.775 7.320 1.00 95.44 88 VAL A C 1
ATOM 669 O O . VAL A 1 88 ? -14.620 -5.562 8.264 1.00 95.44 88 VAL A O 1
ATOM 672 N N . ILE A 1 89 ? -14.188 -3.511 7.498 1.00 98.06 89 ILE A N 1
ATOM 673 C CA . ILE A 1 89 ? -13.900 -2.945 8.813 1.00 98.06 89 ILE A CA 1
ATOM 674 C C . ILE A 1 89 ? -15.209 -2.793 9.590 1.00 98.06 89 ILE A C 1
ATOM 676 O O . ILE A 1 89 ? -16.092 -2.026 9.204 1.00 98.06 89 ILE A O 1
ATOM 680 N N . THR A 1 90 ? -15.327 -3.477 10.723 1.00 98.12 90 THR A N 1
ATOM 681 C CA . THR A 1 90 ? -16.520 -3.433 11.581 1.00 98.12 90 THR A CA 1
ATOM 682 C C . THR A 1 90 ? -16.454 -2.294 12.599 1.00 98.12 90 THR A C 1
ATOM 684 O O . THR A 1 90 ? -17.485 -1.767 13.019 1.00 98.12 90 THR A O 1
ATOM 687 N N . GLY A 1 91 ? -15.249 -1.837 12.949 1.00 97.81 91 GLY A N 1
ATOM 688 C CA . GLY A 1 91 ? -15.057 -0.710 13.856 1.00 97.81 91 GLY A CA 1
ATOM 689 C C . GLY A 1 91 ? -13.594 -0.351 14.084 1.00 97.81 91 GLY A C 1
ATOM 690 O O . GLY A 1 91 ? -12.694 -1.172 13.917 1.00 97.81 91 GLY A O 1
ATOM 691 N N . VAL A 1 92 ? -13.358 0.900 14.481 1.00 98.19 92 VAL A N 1
ATOM 692 C CA . VAL A 1 92 ? -12.028 1.436 14.798 1.00 98.19 92 VAL A CA 1
ATOM 693 C C . VAL A 1 92 ? -12.093 2.207 16.108 1.00 98.19 92 VAL A C 1
ATOM 695 O O . VAL A 1 92 ? -13.013 2.991 16.338 1.00 98.19 92 VAL A O 1
ATOM 698 N N . ARG A 1 93 ? -11.080 2.021 16.955 1.00 97.25 93 ARG A N 1
ATOM 699 C CA . ARG A 1 93 ? -10.890 2.760 18.201 1.00 97.25 93 ARG A CA 1
ATOM 700 C C . ARG A 1 93 ? -9.425 3.145 18.372 1.00 97.25 93 ARG A C 1
ATOM 702 O O . ARG A 1 93 ? -8.587 2.295 18.641 1.00 97.25 93 ARG A O 1
ATOM 709 N N . VAL A 1 94 ? -9.115 4.432 18.295 1.00 96.69 94 VAL A N 1
ATOM 710 C CA . VAL A 1 94 ? -7.793 4.997 18.581 1.00 96.69 94 VAL A CA 1
ATOM 711 C C . VAL A 1 94 ? -7.469 4.780 20.056 1.00 96.69 94 VAL A C 1
ATOM 713 O O . VAL A 1 94 ? -8.109 5.349 20.945 1.00 96.69 94 VAL A O 1
ATOM 716 N N . THR A 1 95 ? -6.463 3.957 20.329 1.00 94.62 95 THR A N 1
ATOM 717 C CA . THR A 1 95 ? -6.057 3.591 21.688 1.00 94.62 95 THR A CA 1
ATOM 718 C C . THR A 1 95 ? -5.044 4.568 22.243 1.00 94.62 95 THR A C 1
ATOM 720 O O . THR A 1 95 ? -5.194 4.996 23.382 1.00 94.62 95 THR A O 1
ATOM 723 N N . ASP A 1 96 ? -4.073 4.996 21.437 1.00 92.50 96 ASP A N 1
ATOM 724 C CA . ASP A 1 96 ? -3.023 5.915 21.866 1.00 92.50 96 ASP A CA 1
ATOM 725 C C . ASP A 1 96 ? -2.482 6.727 20.694 1.00 92.50 96 ASP A C 1
ATOM 727 O O . ASP A 1 96 ? -2.397 6.241 19.570 1.00 92.50 96 ASP A O 1
ATOM 731 N N . TYR A 1 97 ? -2.152 7.985 20.958 1.00 93.50 97 TYR A N 1
ATOM 732 C CA . TYR A 1 97 ? -1.422 8.840 20.032 1.00 93.50 97 TYR A CA 1
ATOM 733 C C . TYR A 1 97 ? -0.959 10.100 20.756 1.00 93.50 97 TYR A C 1
ATOM 735 O O . TYR A 1 97 ? -1.595 10.580 21.700 1.00 93.50 97 TYR A O 1
ATOM 743 N N . TRP A 1 98 ? 0.123 10.688 20.254 1.00 91.00 98 TRP A N 1
ATOM 744 C CA . TRP A 1 98 ? 0.586 11.993 20.700 1.00 91.00 98 TRP A CA 1
ATOM 745 C C . TRP A 1 98 ? 0.841 12.906 19.508 1.00 91.00 98 TRP A C 1
ATOM 747 O O . TRP A 1 98 ? 1.567 12.558 18.578 1.00 91.00 98 TRP A O 1
ATOM 757 N N . GLU A 1 99 ? 0.252 14.099 19.555 1.00 91.31 99 GLU A N 1
ATOM 758 C CA . GLU A 1 99 ? 0.358 15.108 18.509 1.00 91.31 99 GLU A CA 1
ATOM 759 C C . GLU A 1 99 ? 0.593 16.483 19.141 1.00 91.31 99 GLU A C 1
ATOM 761 O O . GLU A 1 99 ? -0.114 16.898 20.058 1.00 91.31 99 GLU A O 1
ATOM 766 N N . SER A 1 100 ? 1.579 17.226 18.639 1.00 90.06 100 SER A N 1
ATOM 767 C CA . SER A 1 100 ? 1.918 18.564 19.153 1.00 90.06 100 SER A CA 1
ATOM 768 C C . SER A 1 100 ? 0.729 19.535 19.093 1.00 90.06 100 SER A C 1
ATOM 770 O O . SER A 1 100 ? 0.516 20.342 20.006 1.00 90.06 100 SER A O 1
ATOM 772 N N . ILE A 1 101 ? -0.108 19.402 18.058 1.00 90.50 101 ILE A N 1
ATOM 773 C CA . ILE A 1 101 ? -1.315 20.211 17.872 1.00 90.50 101 ILE A CA 1
ATOM 774 C C . ILE A 1 101 ? -2.424 19.889 18.890 1.00 90.50 101 ILE A C 1
ATOM 776 O O . ILE A 1 101 ? -3.313 20.724 19.085 1.00 90.50 101 ILE A O 1
ATOM 780 N N . SER A 1 102 ? -2.355 18.758 19.610 1.00 90.44 102 SER A N 1
ATOM 781 C CA . SER A 1 102 ? -3.328 18.388 20.653 1.00 90.44 102 SER A CA 1
ATOM 782 C C . SER A 1 102 ? -3.384 19.399 21.800 1.00 90.44 102 SER A C 1
ATOM 784 O O . SER A 1 102 ? -4.425 19.538 22.433 1.00 90.44 102 SER A O 1
ATOM 786 N N . SER A 1 103 ? -2.325 20.185 22.024 1.00 89.00 103 SER A N 1
ATOM 787 C CA . SER A 1 103 ? -2.348 21.320 22.966 1.00 89.00 103 SER A CA 1
ATOM 788 C C . SER A 1 103 ? -3.422 22.368 22.632 1.00 89.00 103 SER A C 1
ATOM 790 O O . SER A 1 103 ? -3.979 22.996 23.527 1.00 89.00 103 SER A O 1
ATOM 792 N N . SER A 1 104 ? -3.737 22.532 21.344 1.00 91.12 104 SER A N 1
ATOM 793 C CA . SER A 1 104 ? -4.727 23.491 20.838 1.00 91.12 104 SER A CA 1
ATOM 794 C C . SER A 1 104 ? -6.025 22.832 20.363 1.00 91.12 104 SER A C 1
ATOM 796 O O . SER A 1 104 ? -7.083 23.457 20.380 1.00 91.12 104 SER A O 1
ATOM 798 N N . MET A 1 105 ? -5.961 21.567 19.935 1.00 91.19 105 MET A N 1
ATOM 799 C CA . MET A 1 105 ? -7.095 20.829 19.376 1.00 91.19 105 MET A CA 1
ATOM 800 C C . MET A 1 105 ? -7.664 19.766 20.326 1.00 91.19 105 MET A C 1
ATOM 802 O O . MET A 1 105 ? -8.694 19.171 20.014 1.00 91.19 105 MET A O 1
ATOM 806 N N . GLY A 1 106 ? -7.064 19.532 21.490 1.00 93.00 106 GLY A N 1
ATOM 807 C CA . GLY A 1 106 ? -7.474 18.455 22.391 1.00 93.00 106 GLY A CA 1
ATOM 808 C C . GLY A 1 106 ? -7.375 17.079 21.727 1.00 93.00 106 GLY A C 1
ATOM 809 O O . GLY A 1 106 ? -6.549 16.865 20.841 1.00 93.00 106 GLY A O 1
ATOM 810 N N . ASP A 1 107 ? -8.244 16.155 22.137 1.00 93.25 107 ASP A N 1
ATOM 811 C CA . ASP A 1 107 ? -8.277 14.784 21.620 1.00 93.25 107 ASP A CA 1
ATOM 812 C C . ASP A 1 107 ? -9.027 14.696 20.277 1.00 93.25 107 ASP A C 1
ATOM 814 O O . ASP A 1 107 ? -10.165 14.239 20.190 1.00 93.25 107 ASP A O 1
ATOM 818 N N . PHE A 1 108 ? -8.423 15.230 19.217 1.00 94.81 108 PHE A N 1
ATOM 819 C CA . PHE A 1 108 ? -9.101 15.419 17.938 1.00 94.81 108 PHE A CA 1
ATOM 820 C C . PHE A 1 108 ? -9.315 14.136 17.124 1.00 94.81 108 PHE A C 1
ATOM 822 O O . PHE A 1 108 ? -10.262 14.109 16.338 1.00 94.81 108 PHE A O 1
ATOM 829 N N . LEU A 1 109 ? -8.492 13.093 17.299 1.00 94.62 109 LEU A N 1
ATOM 830 C CA . LEU A 1 109 ? -8.687 11.806 16.613 1.00 94.62 109 LEU A CA 1
ATOM 831 C C . LEU A 1 109 ? -9.777 10.941 17.261 1.00 94.62 109 LEU A C 1
ATOM 833 O O . LEU A 1 109 ? -10.343 10.096 16.575 1.00 94.62 109 LEU A O 1
ATOM 837 N N . ARG A 1 110 ? -10.118 11.175 18.538 1.00 95.25 110 ARG A N 1
ATOM 838 C CA . ARG A 1 110 ? -11.224 10.486 19.231 1.00 95.25 110 ARG A CA 1
ATOM 839 C C . ARG A 1 110 ? -12.533 11.282 19.250 1.00 95.25 110 ARG A C 1
ATOM 841 O O . ARG A 1 110 ? -13.442 10.972 20.018 1.00 95.25 110 ARG A O 1
ATOM 848 N N . ARG A 1 111 ? -12.654 12.324 18.422 1.00 94.81 111 ARG A N 1
ATOM 849 C CA . ARG A 1 111 ? -13.916 13.066 18.274 1.00 94.81 111 ARG A CA 1
ATOM 850 C C . ARG A 1 111 ? -14.955 12.233 17.512 1.00 94.81 111 ARG A C 1
ATOM 852 O O . ARG A 1 111 ? -14.569 11.502 16.598 1.00 94.81 111 ARG A O 1
ATOM 859 N N . PRO A 1 112 ? -16.258 12.406 17.807 1.00 93.06 112 PRO A N 1
ATOM 860 C CA . PRO A 1 112 ? -17.320 11.722 17.076 1.00 93.06 112 PRO A CA 1
ATOM 861 C C . PRO A 1 112 ? -17.235 11.956 15.563 1.00 93.06 112 PRO A C 1
ATOM 863 O O . PRO A 1 112 ? -17.053 13.090 15.109 1.00 93.06 112 PRO A O 1
ATOM 866 N N . GLY A 1 113 ? -17.381 10.882 14.793 1.00 90.94 113 GLY A N 1
ATOM 867 C CA . GLY A 1 113 ? -17.341 10.857 13.332 1.00 90.94 113 GLY A CA 1
ATOM 868 C C . GLY A 1 113 ? -15.948 10.630 12.736 1.00 90.94 113 GLY A C 1
ATOM 869 O O . GLY A 1 113 ? -15.852 10.376 11.538 1.00 90.94 113 GLY A O 1
ATOM 870 N N . VAL A 1 114 ? -14.868 10.718 13.525 1.00 93.69 114 VAL A N 1
ATOM 871 C CA . VAL A 1 114 ? -13.497 10.521 13.014 1.00 93.69 114 VAL A CA 1
ATOM 872 C C . VAL A 1 114 ? -13.120 9.043 12.933 1.00 93.69 114 VAL A C 1
ATOM 874 O O . VAL A 1 114 ? -12.381 8.663 12.032 1.00 93.69 114 VAL A O 1
ATOM 877 N N . GLN A 1 115 ? -13.604 8.209 13.849 1.00 95.00 115 GLN A N 1
ATOM 878 C CA . GLN A 1 115 ? -13.272 6.779 13.883 1.00 95.00 115 GLN A CA 1
ATOM 879 C C . GLN A 1 115 ? -14.372 5.953 13.208 1.00 95.00 115 GLN A C 1
ATOM 881 O O . GLN A 1 115 ? -14.110 4.977 12.515 1.00 95.00 115 GLN A O 1
ATOM 886 N N . GLU A 1 116 ? -15.613 6.409 13.343 1.00 94.88 116 GLU A N 1
ATOM 887 C CA . GLU A 1 116 ? -16.817 5.763 12.830 1.00 94.88 116 GLU A CA 1
ATOM 888 C C . GLU A 1 116 ? -16.862 5.760 11.297 1.00 94.88 116 GLU A C 1
ATOM 890 O O . GLU A 1 116 ? -17.485 4.893 10.699 1.00 94.88 116 GLU A O 1
ATOM 895 N N . GLN A 1 117 ? -16.156 6.688 10.643 1.00 94.62 117 GLN A N 1
ATOM 896 C CA . GLN A 1 117 ? -16.058 6.739 9.180 1.00 94.62 117 GLN A CA 1
ATOM 897 C C . GLN A 1 117 ? -15.319 5.545 8.554 1.00 94.62 117 GLN A C 1
ATOM 899 O O . GLN A 1 117 ? -15.376 5.382 7.337 1.00 94.62 117 GLN A O 1
ATOM 904 N N . PHE A 1 118 ? -14.591 4.749 9.345 1.00 96.25 118 PHE A N 1
ATOM 905 C CA . PHE A 1 118 ? -13.932 3.540 8.849 1.00 96.25 118 PHE A CA 1
ATOM 906 C C . PHE A 1 118 ? -14.874 2.332 8.813 1.00 96.25 118 PHE A C 1
ATOM 908 O O . PHE A 1 118 ? -14.625 1.411 8.042 1.00 96.25 118 PHE A O 1
ATOM 915 N N . THR A 1 119 ? -15.948 2.329 9.609 1.00 96.19 119 THR A N 1
ATOM 916 C CA . THR A 1 119 ? -16.911 1.223 9.641 1.00 96.19 119 THR A CA 1
ATOM 917 C C . THR A 1 119 ? -17.595 1.059 8.283 1.00 96.19 119 THR A C 1
ATOM 919 O O . THR A 1 119 ? -18.070 2.030 7.695 1.00 96.19 119 THR A O 1
ATOM 922 N N . GLY A 1 120 ? -17.660 -0.179 7.793 1.00 95.06 120 GLY A N 1
ATOM 923 C CA . GLY A 1 120 ? -18.244 -0.536 6.501 1.00 95.06 120 GLY A CA 1
ATOM 924 C C . GLY A 1 120 ? -17.293 -0.388 5.311 1.00 95.06 120 GLY A C 1
ATOM 925 O O . GLY A 1 120 ? -17.669 -0.766 4.206 1.00 95.06 120 GLY A O 1
ATOM 926 N N . LYS A 1 121 ? -16.073 0.131 5.510 1.00 94.06 121 LYS A N 1
ATOM 927 C CA . LYS A 1 121 ? -15.064 0.181 4.446 1.00 94.06 121 LYS A CA 1
ATOM 928 C C . LYS A 1 121 ? -14.438 -1.185 4.228 1.00 94.06 121 LYS A C 1
ATOM 930 O O . LYS A 1 121 ? -14.062 -1.849 5.192 1.00 94.06 121 LYS A O 1
ATOM 935 N N . HIS A 1 122 ? -14.257 -1.567 2.975 1.00 91.94 122 HIS A N 1
ATOM 936 C CA . HIS A 1 122 ? -13.596 -2.814 2.611 1.00 91.94 122 HIS A CA 1
ATOM 937 C C . HIS A 1 122 ? -12.082 -2.605 2.436 1.00 91.94 122 HIS A C 1
ATOM 939 O O . HIS A 1 122 ? -11.648 -1.581 1.909 1.00 91.94 122 HIS A O 1
ATOM 945 N N . ILE A 1 123 ? -11.252 -3.582 2.821 1.00 87.62 123 ILE A N 1
ATOM 946 C CA . ILE A 1 123 ? -9.776 -3.509 2.733 1.00 87.62 123 ILE A CA 1
ATOM 947 C C . ILE A 1 123 ? -9.229 -3.227 1.322 1.00 87.62 123 ILE A C 1
ATOM 949 O O . ILE A 1 123 ? -8.083 -2.793 1.174 1.00 87.62 123 ILE A O 1
ATOM 953 N N . SER A 1 124 ? -10.026 -3.451 0.277 1.00 82.38 124 SER A N 1
ATOM 954 C CA . SER A 1 124 ? -9.667 -3.116 -1.106 1.00 82.38 124 SER A CA 1
ATOM 955 C C . SER A 1 124 ? -9.676 -1.607 -1.393 1.00 82.38 124 SER A C 1
ATOM 957 O O . SER A 1 124 ? -8.988 -1.162 -2.313 1.00 82.38 124 SER A O 1
ATOM 959 N N . GLU A 1 125 ? -10.390 -0.804 -0.599 1.00 83.56 125 GLU A N 1
ATOM 960 C CA . GLU A 1 125 ? -10.484 0.649 -0.770 1.00 83.56 125 GLU A CA 1
ATOM 961 C C . GLU A 1 125 ? -9.189 1.381 -0.372 1.00 83.56 125 GLU A C 1
ATOM 963 O O . GLU A 1 125 ? -8.315 0.851 0.319 1.00 83.56 125 GLU A O 1
ATOM 968 N N . GLY A 1 126 ? -9.054 2.638 -0.810 1.00 77.12 126 GLY A N 1
ATOM 969 C CA . GLY A 1 126 ? -7.831 3.425 -0.640 1.00 77.12 126 GLY A CA 1
ATOM 970 C C . GLY A 1 126 ? -7.618 4.020 0.752 1.00 77.12 126 GLY A C 1
ATOM 971 O O . GLY A 1 126 ? -6.470 4.175 1.166 1.00 77.12 126 GLY A O 1
ATOM 972 N N . PHE A 1 127 ? -8.692 4.320 1.484 1.00 87.50 127 PHE A N 1
ATOM 973 C CA . PHE A 1 127 ? -8.684 5.013 2.783 1.00 87.50 127 PHE A CA 1
ATOM 974 C C . PHE A 1 127 ? -7.931 6.359 2.711 1.00 87.50 127 PHE A C 1
ATOM 976 O O . PHE A 1 127 ? -7.323 6.820 3.680 1.00 87.50 127 PHE A O 1
ATOM 983 N N . SER A 1 128 ? -7.955 7.005 1.546 1.00 76.50 128 SER A N 1
ATOM 984 C CA . SER A 1 128 ? -7.238 8.248 1.291 1.00 76.50 128 SER A CA 1
ATOM 985 C C . SER A 1 128 ? -7.934 9.428 1.970 1.00 76.50 128 SER A C 1
ATOM 987 O O . SER A 1 128 ? -9.132 9.642 1.765 1.00 76.50 128 SER A O 1
ATOM 989 N N . PRO A 1 129 ? -7.221 10.250 2.761 1.00 74.38 129 PRO A N 1
ATOM 990 C CA . PRO A 1 129 ? -7.798 11.473 3.300 1.00 74.38 129 PRO A CA 1
ATOM 991 C C . PRO A 1 129 ? -8.222 12.431 2.182 1.00 74.38 129 PRO A C 1
ATOM 993 O O . PRO A 1 129 ? -7.427 12.715 1.293 1.00 74.38 129 PRO A O 1
ATOM 996 N N . ARG A 1 130 ? -9.415 13.017 2.328 1.00 67.12 130 ARG A N 1
ATOM 997 C CA . ARG A 1 130 ? -10.148 13.897 1.390 1.00 67.12 130 ARG A CA 1
ATOM 998 C C . ARG A 1 130 ? -10.915 13.187 0.281 1.00 67.12 130 ARG A C 1
ATOM 1000 O O . ARG A 1 130 ? -11.908 13.765 -0.150 1.00 67.12 130 ARG A O 1
ATOM 1007 N N . ASP A 1 131 ? -10.516 11.979 -0.093 1.00 73.25 131 ASP A N 1
ATOM 1008 C CA . ASP A 1 131 ? -11.233 11.189 -1.095 1.00 73.25 131 ASP A CA 1
ATOM 1009 C C . ASP A 1 131 ? -12.159 10.183 -0.399 1.00 73.25 131 ASP A C 1
ATOM 1011 O O . ASP A 1 131 ? -13.379 10.329 -0.427 1.00 73.25 131 ASP A O 1
ATOM 1015 N N . ASP A 1 132 ? -11.580 9.235 0.342 1.00 76.56 132 ASP A N 1
ATOM 1016 C CA . ASP A 1 132 ? -12.315 8.142 0.988 1.00 76.56 132 ASP A CA 1
ATOM 1017 C C . ASP A 1 132 ? -12.645 8.431 2.459 1.00 76.56 132 ASP A C 1
ATOM 1019 O O . ASP A 1 132 ? -13.568 7.842 3.027 1.00 76.56 132 ASP A O 1
ATOM 1023 N N . VAL A 1 133 ? -11.844 9.289 3.100 1.00 83.62 133 VAL A N 1
ATOM 1024 C CA . VAL A 1 133 ? -11.883 9.577 4.541 1.00 83.62 133 VAL A CA 1
ATOM 1025 C C . VAL A 1 133 ? -11.899 11.087 4.752 1.00 83.62 133 VAL A C 1
ATOM 1027 O O . VAL A 1 133 ? -11.086 11.829 4.196 1.00 83.62 133 VAL A O 1
ATOM 1030 N N . ARG A 1 134 ? -12.788 11.584 5.611 1.00 85.69 134 ARG A N 1
ATOM 1031 C CA . ARG A 1 134 ? -12.844 13.004 5.957 1.00 85.69 134 ARG A CA 1
ATOM 1032 C C . ARG A 1 134 ? -11.602 13.405 6.754 1.00 85.69 134 ARG A C 1
ATOM 1034 O O . ARG A 1 134 ? -11.414 13.005 7.902 1.00 85.69 134 ARG A O 1
ATOM 1041 N N . ALA A 1 135 ? -10.789 14.279 6.163 1.00 86.75 135 ALA A N 1
ATOM 1042 C CA . ALA A 1 135 ? -9.633 14.861 6.834 1.00 86.75 135 ALA A CA 1
ATOM 1043 C C . ALA A 1 135 ? -10.052 15.787 7.992 1.00 86.75 135 ALA A C 1
ATOM 1045 O O . ALA A 1 135 ? -10.970 16.603 7.854 1.00 86.75 135 ALA A O 1
ATOM 1046 N N . VAL A 1 136 ? -9.331 15.726 9.116 1.00 87.44 136 VAL A N 1
ATOM 1047 C CA . VAL A 1 136 ? -9.475 16.715 10.191 1.00 87.44 136 VAL A CA 1
ATOM 1048 C C . VAL A 1 136 ? -8.735 17.990 9.785 1.00 87.44 136 VAL A C 1
ATOM 1050 O O . VAL A 1 136 ? -7.532 17.975 9.513 1.00 87.44 136 VAL A O 1
ATOM 1053 N N . SER A 1 137 ? -9.448 19.119 9.746 1.00 86.25 137 SER A N 1
ATOM 1054 C CA . SER A 1 137 ? -8.865 20.420 9.398 1.00 86.25 137 SER A CA 1
ATOM 1055 C C . SER A 1 137 ? -7.639 20.728 10.259 1.00 86.25 137 SER A C 1
ATOM 1057 O O . SER A 1 137 ? -7.715 20.657 11.482 1.00 86.25 137 SER A O 1
ATOM 1059 N N . ARG A 1 138 ? -6.528 21.116 9.614 1.00 86.75 138 ARG A N 1
ATOM 1060 C CA . ARG A 1 138 ? -5.208 21.387 10.231 1.00 86.75 138 ARG A CA 1
ATOM 1061 C C . ARG A 1 138 ? -4.473 20.166 10.805 1.00 86.75 138 ARG A C 1
ATOM 1063 O O . ARG A 1 138 ? -3.355 20.329 11.272 1.00 86.75 138 ARG A O 1
ATOM 1070 N N . ALA A 1 139 ? -5.036 18.965 10.688 1.00 90.00 139 ALA A N 1
ATOM 1071 C CA . ALA A 1 139 ? -4.418 17.717 11.134 1.00 90.00 139 ALA A CA 1
ATOM 1072 C C . ALA A 1 139 ? -4.401 16.648 10.022 1.00 90.00 139 ALA A C 1
ATOM 1074 O O . ALA A 1 139 ? -4.529 15.457 10.288 1.00 90.00 139 ALA A O 1
ATOM 1075 N N . THR A 1 140 ? -4.231 17.068 8.758 1.00 85.62 140 THR A N 1
ATOM 1076 C CA . THR A 1 140 ? -4.249 16.167 7.586 1.00 85.62 140 THR A CA 1
ATOM 1077 C C . THR A 1 140 ? -3.225 15.034 7.703 1.00 85.62 140 THR A C 1
ATOM 1079 O O . THR A 1 140 ? -3.544 13.901 7.361 1.00 85.62 140 THR A O 1
ATOM 1082 N N . ILE A 1 141 ? -2.015 15.321 8.200 1.00 84.94 141 ILE A N 1
ATOM 1083 C CA . ILE A 1 141 ? -0.946 14.318 8.358 1.00 84.94 141 ILE A CA 1
ATOM 1084 C C . ILE A 1 141 ? -1.350 13.280 9.409 1.00 84.94 141 ILE A C 1
ATOM 1086 O O . ILE 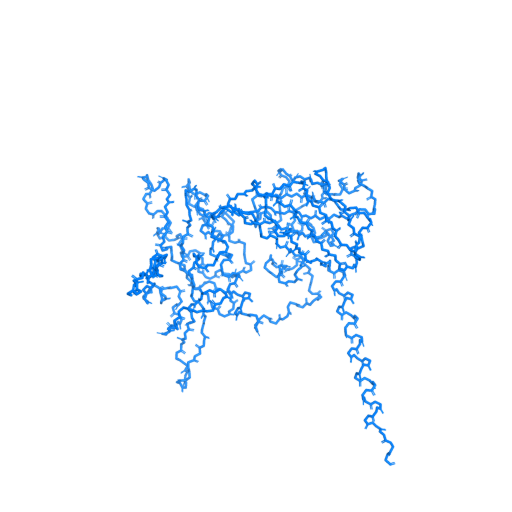A 1 141 ? -1.242 12.085 9.160 1.00 84.94 141 ILE A O 1
ATOM 1090 N N . SER A 1 142 ? -1.898 13.717 10.543 1.00 91.62 142 SER A N 1
ATOM 1091 C CA . SER A 1 142 ? -2.381 12.829 11.603 1.00 91.62 142 SER A CA 1
ATOM 1092 C C . SER A 1 142 ? -3.581 11.993 11.133 1.00 91.62 142 SER A C 1
ATOM 1094 O O . SER A 1 142 ? -3.614 10.788 11.359 1.00 91.62 142 SER A O 1
ATOM 1096 N N . THR A 1 143 ? -4.533 12.578 10.391 1.00 91.75 143 THR A N 1
ATOM 1097 C CA . THR A 1 143 ? -5.630 11.800 9.784 1.00 91.75 143 THR A CA 1
ATOM 1098 C C . THR A 1 143 ? -5.114 10.790 8.761 1.00 91.75 143 THR A C 1
ATOM 1100 O O . THR A 1 143 ? -5.600 9.660 8.734 1.00 91.75 143 THR A O 1
ATOM 1103 N N . ARG A 1 144 ? -4.112 11.154 7.949 1.00 88.44 144 ARG A N 1
ATOM 1104 C CA . ARG A 1 144 ? -3.462 10.220 7.021 1.00 88.44 144 ARG A CA 1
ATOM 1105 C C . ARG A 1 144 ? -2.806 9.067 7.774 1.00 88.44 144 ARG A C 1
ATOM 1107 O O . ARG A 1 144 ? -3.056 7.925 7.419 1.00 88.44 144 ARG A O 1
ATOM 1114 N N . GLY A 1 145 ? -2.051 9.358 8.833 1.00 89.81 145 GLY A N 1
ATOM 1115 C CA . GLY A 1 145 ? -1.416 8.346 9.678 1.00 89.81 145 GLY A CA 1
ATOM 1116 C C . GLY A 1 145 ? -2.415 7.329 10.230 1.00 89.81 145 GLY A C 1
ATOM 1117 O O . GLY A 1 145 ? -2.203 6.131 10.069 1.00 89.81 145 GLY A O 1
ATOM 1118 N N . LEU A 1 146 ? -3.544 7.793 10.782 1.00 94.75 146 LEU A N 1
ATOM 1119 C CA . LEU A 1 146 ? -4.620 6.908 11.241 1.00 94.75 146 LEU A CA 1
ATOM 1120 C C . LEU A 1 146 ? -5.205 6.071 10.093 1.00 94.75 146 LEU A C 1
ATOM 1122 O O . LEU A 1 146 ? -5.334 4.858 10.220 1.00 94.75 146 LEU A O 1
ATOM 1126 N N . SER A 1 147 ? -5.542 6.712 8.971 1.00 92.75 147 SER A N 1
ATOM 1127 C CA . SER A 1 147 ? -6.242 6.051 7.861 1.00 92.75 147 SER A CA 1
ATOM 1128 C C . SER A 1 147 ? -5.395 4.955 7.217 1.00 92.75 147 SER A C 1
ATOM 1130 O O . SER A 1 147 ? -5.872 3.840 7.021 1.00 92.75 147 SER A O 1
ATOM 1132 N N . LEU A 1 148 ? -4.118 5.253 6.952 1.00 88.31 148 LEU A N 1
ATOM 1133 C CA . LEU A 1 148 ? -3.170 4.269 6.431 1.00 88.31 148 LEU A CA 1
ATOM 1134 C C . LEU A 1 148 ? -2.868 3.189 7.476 1.00 88.31 148 LEU A C 1
ATOM 1136 O O . LEU A 1 148 ? -2.753 2.024 7.121 1.00 88.31 148 LEU A O 1
ATOM 1140 N N . GLY A 1 149 ? -2.787 3.551 8.764 1.00 92.06 149 GLY A N 1
ATOM 1141 C CA . GLY A 1 149 ? -2.530 2.599 9.848 1.00 92.06 149 GLY A CA 1
ATOM 1142 C C . GLY A 1 149 ? -3.613 1.532 9.952 1.00 92.06 149 GLY A C 1
ATOM 1143 O O . GLY A 1 149 ? -3.298 0.346 9.997 1.00 92.06 149 GLY A O 1
ATOM 1144 N N . VAL A 1 150 ? -4.884 1.943 9.909 1.00 95.62 150 VAL A N 1
ATOM 1145 C CA . VAL A 1 150 ? -6.028 1.021 9.873 1.00 95.62 150 VAL A CA 1
ATOM 1146 C C . VAL A 1 150 ? -5.976 0.152 8.616 1.00 95.62 150 VAL A C 1
ATOM 1148 O O . VAL A 1 150 ? -6.038 -1.072 8.719 1.00 95.62 150 VAL A O 1
ATOM 1151 N N . ARG A 1 151 ? -5.827 0.770 7.437 1.00 91.25 151 ARG A N 1
ATOM 1152 C CA . ARG A 1 151 ? -5.836 0.076 6.142 1.00 91.25 151 ARG A CA 1
ATOM 1153 C C . ARG A 1 151 ? -4.744 -0.985 6.042 1.00 91.25 151 ARG A C 1
ATOM 1155 O O . ARG A 1 151 ? -5.021 -2.131 5.700 1.00 91.25 151 ARG A O 1
ATOM 1162 N N . ASP A 1 152 ? -3.501 -0.606 6.312 1.00 88.88 152 ASP A N 1
ATOM 1163 C CA . ASP A 1 152 ? -2.351 -1.476 6.077 1.00 88.88 152 ASP A CA 1
ATOM 1164 C C . ASP A 1 152 ? -2.301 -2.612 7.102 1.00 88.88 152 ASP A C 1
ATOM 1166 O O . ASP A 1 152 ? -1.982 -3.748 6.747 1.00 88.88 152 ASP A O 1
ATOM 1170 N N . ALA A 1 153 ? -2.683 -2.338 8.355 1.00 93.19 153 ALA A N 1
ATOM 1171 C CA . ALA A 1 153 ? -2.819 -3.371 9.373 1.00 93.19 153 ALA A CA 1
ATOM 1172 C C . ALA A 1 153 ? -3.926 -4.374 9.014 1.00 93.19 153 ALA A C 1
ATOM 1174 O O . ALA A 1 153 ? -3.694 -5.582 9.069 1.00 93.19 153 ALA A O 1
ATOM 1175 N N . ALA A 1 154 ? -5.091 -3.888 8.570 1.00 94.38 154 ALA A N 1
ATOM 1176 C CA . ALA A 1 154 ? -6.198 -4.740 8.141 1.00 94.38 154 ALA A CA 1
ATOM 1177 C C . ALA A 1 154 ? -5.820 -5.625 6.952 1.00 94.38 154 ALA A C 1
ATOM 1179 O O . ALA A 1 154 ? -6.044 -6.831 6.990 1.00 94.38 154 ALA A O 1
ATOM 1180 N N . ARG A 1 155 ? -5.149 -5.064 5.940 1.00 90.44 155 ARG A N 1
ATOM 1181 C CA . ARG A 1 155 ? -4.639 -5.830 4.793 1.00 90.44 155 ARG A CA 1
ATOM 1182 C C . ARG A 1 155 ? -3.637 -6.906 5.210 1.00 90.44 155 ARG A C 1
ATOM 1184 O O . ARG A 1 155 ? -3.690 -8.012 4.689 1.00 90.44 155 ARG A O 1
ATOM 1191 N N . ARG A 1 156 ? -2.741 -6.625 6.163 1.00 88.12 156 ARG A N 1
ATOM 1192 C CA . ARG A 1 156 ? -1.788 -7.627 6.682 1.00 88.12 156 ARG A CA 1
ATOM 1193 C C . ARG A 1 156 ? -2.490 -8.769 7.412 1.00 88.12 156 ARG A C 1
ATOM 1195 O O . ARG A 1 156 ? -2.117 -9.922 7.224 1.00 88.12 156 ARG A O 1
ATOM 1202 N N . VAL A 1 157 ? -3.506 -8.458 8.214 1.00 92.81 157 VAL A N 1
ATOM 1203 C CA . VAL A 1 157 ? -4.339 -9.469 8.884 1.00 92.81 157 VAL A CA 1
ATOM 1204 C C . VAL A 1 157 ? -5.117 -10.283 7.857 1.00 92.81 157 VAL A C 1
ATOM 1206 O O . VAL A 1 157 ? -5.106 -11.508 7.921 1.00 92.81 157 VAL A O 1
ATOM 1209 N N . ALA A 1 158 ? -5.726 -9.626 6.873 1.00 90.19 158 ALA A N 1
ATOM 1210 C CA . ALA A 1 158 ? -6.457 -10.290 5.805 1.00 90.19 158 ALA A CA 1
ATOM 1211 C C . ALA A 1 158 ? -5.562 -11.254 5.013 1.00 90.19 158 ALA A C 1
ATOM 1213 O O . ALA A 1 158 ? -5.923 -12.412 4.833 1.00 90.19 158 ALA A O 1
ATOM 1214 N N . ASN A 1 159 ? -4.353 -10.825 4.647 1.00 84.56 159 ASN A N 1
ATOM 1215 C CA . ASN A 1 159 ? -3.368 -11.674 3.972 1.00 84.56 159 ASN A CA 1
ATOM 1216 C C . ASN A 1 159 ? -3.015 -12.931 4.769 1.00 84.56 159 ASN A C 1
ATOM 1218 O O . ASN A 1 159 ? -2.821 -13.994 4.190 1.00 84.56 159 ASN A O 1
ATOM 1222 N N . ALA A 1 160 ? -2.889 -12.804 6.089 1.00 86.94 160 ALA A N 1
ATOM 1223 C CA . ALA A 1 160 ? -2.480 -13.912 6.940 1.00 86.94 160 ALA A CA 1
ATOM 1224 C C . ALA A 1 160 ? -3.633 -14.866 7.284 1.00 86.94 160 ALA A C 1
ATOM 1226 O O . ALA A 1 160 ? -3.400 -16.060 7.456 1.00 86.94 160 ALA A O 1
ATOM 1227 N N . TYR A 1 161 ? -4.863 -14.353 7.403 1.00 88.50 161 TYR A N 1
ATOM 1228 C CA . TYR A 1 161 ? -5.970 -15.102 8.009 1.00 88.50 161 TYR A CA 1
ATOM 1229 C C . TYR A 1 161 ? -7.216 -15.260 7.136 1.00 88.50 161 TYR A C 1
ATOM 1231 O O . TYR A 1 161 ? -7.968 -16.205 7.358 1.00 88.50 161 TYR A O 1
ATOM 1239 N N . LEU A 1 162 ? -7.440 -14.392 6.145 1.00 84.62 162 LEU A N 1
ATOM 1240 C CA . LEU A 1 162 ? -8.572 -14.496 5.210 1.00 84.62 162 LEU A CA 1
ATOM 1241 C C . LEU A 1 162 ? -8.216 -15.255 3.922 1.00 84.62 162 LEU A C 1
ATOM 1243 O O . LEU A 1 162 ? -9.076 -15.474 3.071 1.00 84.62 162 LEU A O 1
ATOM 1247 N N . ALA A 1 163 ? -6.970 -15.719 3.787 1.00 58.28 163 ALA A N 1
ATOM 1248 C CA . ALA A 1 163 ? -6.438 -16.375 2.588 1.00 58.28 163 ALA A CA 1
ATOM 1249 C C . ALA A 1 163 ? -7.029 -17.770 2.262 1.00 58.28 163 ALA A C 1
ATOM 1251 O O . ALA A 1 163 ? -6.437 -18.521 1.491 1.00 58.28 163 ALA A O 1
ATOM 1252 N N . THR A 1 164 ? -8.210 -18.107 2.789 1.00 47.44 164 THR A N 1
ATOM 1253 C CA . THR A 1 164 ? -8.958 -19.323 2.421 1.00 47.44 164 THR A CA 1
ATOM 1254 C C . THR A 1 164 ? -10.324 -19.018 1.778 1.00 47.44 164 THR A C 1
ATOM 1256 O O . THR A 1 164 ? -10.952 -19.938 1.264 1.00 47.44 164 THR A O 1
ATOM 1259 N N . SER A 1 165 ? -10.790 -17.761 1.741 1.00 42.78 165 SER A N 1
ATOM 1260 C CA . SER A 1 165 ? -12.135 -17.420 1.228 1.00 42.78 165 SER A CA 1
ATOM 1261 C C . SER A 1 165 ? -12.199 -16.275 0.216 1.00 42.78 165 SER A C 1
ATOM 1263 O O . SER A 1 165 ? -13.283 -15.986 -0.287 1.00 42.78 165 SER A O 1
ATOM 1265 N N . ILE A 1 166 ? -11.072 -15.673 -0.175 1.00 45.16 166 ILE A N 1
ATOM 1266 C CA . ILE A 1 166 ? -11.034 -14.976 -1.464 1.00 45.16 166 ILE A CA 1
ATOM 1267 C C . ILE A 1 166 ? -10.824 -16.078 -2.493 1.00 45.16 166 ILE A C 1
ATOM 1269 O O . ILE A 1 166 ? -9.704 -16.565 -2.654 1.00 45.16 166 ILE A O 1
ATOM 1273 N N . GLU A 1 167 ? -11.910 -16.526 -3.128 1.00 43.44 167 GLU A N 1
ATOM 1274 C CA . GLU A 1 167 ? -11.822 -17.245 -4.395 1.00 43.44 167 GLU A CA 1
ATOM 1275 C C . GLU A 1 167 ? -10.771 -16.528 -5.235 1.00 43.44 167 GLU A C 1
ATOM 1277 O O . GLU A 1 167 ? -10.942 -15.360 -5.584 1.00 43.44 167 GLU A O 1
ATOM 1282 N N . THR A 1 168 ? -9.641 -17.214 -5.419 1.00 47.16 168 THR A N 1
ATOM 1283 C CA . THR A 1 168 ? -8.587 -16.952 -6.395 1.00 47.16 168 THR A CA 1
ATOM 1284 C C . THR A 1 168 ? -8.979 -15.825 -7.329 1.00 47.16 168 THR A C 1
ATOM 1286 O O . THR A 1 168 ? -9.844 -16.053 -8.177 1.00 47.16 168 THR A O 1
ATOM 1289 N N . THR A 1 169 ? -8.375 -14.638 -7.167 1.00 56.72 169 THR A N 1
ATOM 1290 C CA . THR A 1 169 ? -8.429 -13.573 -8.172 1.00 56.72 169 THR A CA 1
ATOM 1291 C C . THR A 1 169 ? -8.310 -14.268 -9.511 1.00 56.72 169 THR A C 1
ATOM 1293 O O . THR A 1 169 ? -7.258 -14.864 -9.758 1.00 56.72 169 THR A O 1
ATOM 1296 N N . ASP A 1 170 ? -9.399 -14.312 -10.289 1.00 72.69 170 ASP A N 1
ATOM 1297 C CA . ASP A 1 170 ? -9.395 -14.973 -11.587 1.00 72.69 170 ASP A CA 1
ATOM 1298 C C . ASP A 1 170 ? -8.116 -14.498 -12.283 1.00 72.69 170 ASP A C 1
ATOM 1300 O O . ASP A 1 170 ? -7.943 -13.284 -12.460 1.00 72.69 170 ASP A O 1
ATOM 1304 N N . PRO A 1 171 ? -7.163 -15.404 -12.571 1.00 74.38 171 PRO A N 1
ATOM 1305 C CA . PRO A 1 171 ? -5.860 -15.004 -13.071 1.00 74.38 171 PRO A CA 1
ATOM 1306 C C . PRO A 1 171 ? -5.980 -14.350 -14.447 1.00 74.38 171 PRO A C 1
ATOM 1308 O O . PRO A 1 171 ? -4.994 -13.838 -14.950 1.00 74.38 171 PRO A O 1
ATOM 1311 N N . LEU A 1 172 ? -7.164 -14.353 -15.062 1.00 82.25 172 LEU A N 1
ATOM 1312 C CA . LEU A 1 172 ? -7.466 -13.673 -16.312 1.00 82.25 172 LEU A CA 1
ATOM 1313 C C . LEU A 1 172 ? -8.293 -12.395 -16.125 1.00 82.25 172 LEU A C 1
ATOM 1315 O O . LEU A 1 172 ? -8.511 -11.686 -17.107 1.00 82.25 172 LEU A O 1
ATOM 1319 N N . ARG A 1 173 ? -8.719 -12.051 -14.900 1.00 87.81 173 ARG A N 1
ATOM 1320 C CA . ARG A 1 173 ? -9.431 -10.792 -14.641 1.00 87.81 173 ARG A CA 1
ATOM 1321 C C . ARG A 1 173 ? -8.554 -9.612 -15.083 1.00 87.81 173 ARG A C 1
ATOM 1323 O O . ARG A 1 173 ? -7.372 -9.608 -14.718 1.00 87.81 173 ARG A O 1
ATOM 1330 N N . PRO A 1 174 ? -9.085 -8.630 -15.833 1.00 90.94 174 PRO A N 1
ATOM 1331 C CA . PRO A 1 174 ? -8.313 -7.469 -16.268 1.00 90.94 174 PRO A CA 1
ATOM 1332 C C . PRO A 1 174 ? -7.697 -6.720 -15.084 1.00 90.94 174 PRO A C 1
ATOM 1334 O O . PRO A 1 174 ? -8.320 -6.591 -14.029 1.00 90.94 174 PRO A O 1
ATOM 1337 N N . LEU A 1 175 ? -6.463 -6.237 -15.243 1.00 92.88 175 LEU A N 1
ATOM 1338 C CA . LEU A 1 175 ? -5.721 -5.588 -14.157 1.00 92.88 175 LEU A CA 1
ATOM 1339 C C . LEU A 1 175 ? -6.336 -4.241 -13.763 1.00 92.88 175 LEU A C 1
ATOM 1341 O O . LEU A 1 175 ? -6.294 -3.854 -12.599 1.00 92.88 175 LEU A O 1
ATOM 1345 N N . GLU A 1 176 ? -6.930 -3.539 -14.723 1.00 91.62 176 GLU A N 1
ATOM 1346 C CA . GLU A 1 176 ? -7.616 -2.261 -14.549 1.00 91.62 176 GLU A CA 1
ATOM 1347 C C . GLU A 1 176 ? -8.883 -2.350 -13.679 1.00 91.62 176 GLU A C 1
ATOM 1349 O O . GLU A 1 176 ? -9.289 -1.345 -13.081 1.00 91.62 176 GLU A O 1
ATOM 1354 N N . ASP A 1 177 ? -9.452 -3.552 -13.550 1.00 89.81 177 ASP A N 1
ATOM 1355 C CA . ASP A 1 177 ? -10.615 -3.839 -12.706 1.00 89.81 177 ASP A CA 1
ATOM 1356 C C . ASP A 1 177 ? -10.226 -4.204 -11.268 1.00 89.81 177 ASP A C 1
ATOM 1358 O O . ASP A 1 177 ? -11.104 -4.351 -10.412 1.00 89.81 177 ASP A O 1
ATOM 1362 N N . LEU A 1 178 ? -8.932 -4.399 -10.997 1.00 88.62 178 LEU A N 1
ATOM 1363 C CA . LEU A 1 178 ? -8.436 -4.791 -9.685 1.00 88.62 178 LEU A CA 1
ATOM 1364 C C . LEU A 1 178 ? -8.217 -3.570 -8.788 1.00 88.62 178 LEU A C 1
ATOM 1366 O O . LEU A 1 178 ? -7.709 -2.521 -9.190 1.00 88.62 178 LEU A O 1
ATOM 1370 N N . SER A 1 179 ? -8.560 -3.736 -7.518 1.00 85.31 179 SER A N 1
ATOM 1371 C CA . SER A 1 179 ? -8.144 -2.833 -6.454 1.00 85.31 179 SER A CA 1
ATOM 1372 C C . SER A 1 179 ? -6.642 -2.925 -6.190 1.00 85.31 179 SER A C 1
ATOM 1374 O O . SER A 1 179 ? -5.977 -3.900 -6.539 1.00 85.31 179 SER A O 1
ATOM 1376 N N . TRP A 1 180 ? -6.099 -1.931 -5.483 1.00 85.50 180 TRP A N 1
ATOM 1377 C CA . TRP A 1 180 ? -4.694 -1.942 -5.070 1.00 85.50 180 TRP A CA 1
ATOM 1378 C C . TRP A 1 180 ? -4.306 -3.210 -4.301 1.00 85.50 180 TRP A C 1
ATOM 1380 O O . TRP A 1 180 ? -3.252 -3.793 -4.541 1.00 85.50 180 TRP A O 1
ATOM 1390 N N . TYR A 1 181 ? -5.169 -3.644 -3.383 1.00 81.69 181 TYR A N 1
ATOM 1391 C CA . TYR A 1 181 ? -4.929 -4.843 -2.591 1.00 81.69 181 TYR A CA 1
ATOM 1392 C C . TYR A 1 181 ? -4.918 -6.106 -3.460 1.00 81.69 181 TYR A C 1
ATOM 1394 O O . TYR A 1 181 ? -4.012 -6.924 -3.329 1.00 81.69 181 TYR A O 1
ATOM 1402 N N . GLU A 1 182 ? -5.864 -6.244 -4.394 1.00 84.69 182 GLU A N 1
ATOM 1403 C CA . GLU A 1 182 ? -5.884 -7.366 -5.342 1.00 84.69 182 GLU A CA 1
ATOM 1404 C C . GLU A 1 182 ? -4.650 -7.361 -6.259 1.00 84.69 182 GLU A C 1
ATOM 1406 O O . GLU A 1 182 ? -4.091 -8.422 -6.532 1.00 84.69 182 GLU A O 1
ATOM 1411 N N . LEU A 1 183 ? -4.171 -6.184 -6.683 1.00 90.44 183 LEU A N 1
ATOM 1412 C CA . LEU A 1 183 ? -2.925 -6.045 -7.447 1.00 90.44 183 LEU A CA 1
ATOM 1413 C C . LEU A 1 183 ? -1.696 -6.488 -6.638 1.00 90.44 183 LEU A C 1
ATOM 1415 O O . LEU A 1 183 ? -0.797 -7.125 -7.194 1.00 90.44 183 LEU A O 1
ATOM 1419 N N . GLN A 1 184 ? -1.664 -6.191 -5.334 1.00 87.50 184 GLN A N 1
ATOM 1420 C CA . GLN A 1 184 ? -0.618 -6.673 -4.429 1.00 87.50 184 GLN A CA 1
ATOM 1421 C C . GLN A 1 184 ? -0.690 -8.191 -4.229 1.00 87.50 184 GLN A C 1
ATOM 1423 O O . GLN A 1 184 ? 0.333 -8.862 -4.338 1.00 87.50 184 GLN A O 1
ATOM 1428 N N . GLN A 1 185 ? -1.888 -8.749 -4.018 1.00 83.12 185 GLN A N 1
ATOM 1429 C CA . GLN A 1 185 ? -2.084 -10.200 -3.893 1.00 83.12 185 GLN A CA 1
ATOM 1430 C C . GLN A 1 185 ? -1.693 -10.956 -5.159 1.00 83.12 185 GLN A C 1
ATOM 1432 O O . GLN A 1 185 ? -1.051 -12.002 -5.098 1.00 83.12 185 GLN A O 1
ATOM 1437 N N . ARG A 1 186 ? -2.033 -10.404 -6.327 1.00 86.94 186 ARG A N 1
ATOM 1438 C CA . ARG A 1 186 ? -1.632 -10.972 -7.616 1.00 86.94 186 ARG A CA 1
ATOM 1439 C C . ARG A 1 186 ? -0.128 -10.831 -7.858 1.00 86.94 186 ARG A C 1
ATOM 1441 O O . ARG A 1 186 ? 0.427 -11.577 -8.659 1.00 86.94 186 ARG A O 1
ATOM 1448 N N . GLY A 1 187 ? 0.548 -9.922 -7.153 1.00 89.81 187 GLY A N 1
ATOM 1449 C CA . GLY A 1 187 ? 1.971 -9.626 -7.317 1.00 89.81 187 GLY A CA 1
ATOM 1450 C C . GLY A 1 187 ? 2.276 -8.840 -8.593 1.00 89.81 187 GLY A C 1
ATOM 1451 O O . GLY A 1 187 ? 3.349 -9.016 -9.166 1.00 89.81 187 GLY A O 1
ATOM 1452 N N . VAL A 1 188 ? 1.314 -8.033 -9.050 1.00 93.81 188 VAL A N 1
ATOM 1453 C CA . VAL A 1 188 ? 1.489 -7.016 -10.105 1.00 93.81 188 VAL A CA 1
ATOM 1454 C C . VAL A 1 188 ? 2.050 -5.731 -9.498 1.00 93.81 188 VAL A C 1
ATOM 1456 O O . VAL A 1 188 ? 2.834 -5.026 -10.121 1.00 93.81 188 VAL A O 1
ATOM 1459 N N . VAL A 1 189 ? 1.666 -5.440 -8.255 1.00 94.56 189 VAL A N 1
ATOM 1460 C CA . VAL A 1 189 ? 2.197 -4.340 -7.452 1.00 94.56 189 VAL A CA 1
ATOM 1461 C C . VAL A 1 189 ? 2.988 -4.951 -6.304 1.00 94.56 189 VAL A C 1
ATOM 1463 O O . VAL A 1 189 ? 2.429 -5.652 -5.465 1.00 94.56 189 VAL A O 1
ATOM 1466 N N . VAL A 1 190 ? 4.293 -4.708 -6.259 1.00 94.19 190 VAL A N 1
ATOM 1467 C CA . VAL A 1 190 ? 5.196 -5.410 -5.342 1.00 94.19 190 VAL A CA 1
ATOM 1468 C C . VAL A 1 190 ? 5.873 -4.413 -4.397 1.00 94.19 190 VAL A C 1
ATOM 1470 O O . VAL A 1 190 ? 6.684 -3.606 -4.855 1.00 94.19 190 VAL A O 1
ATOM 1473 N N . PRO A 1 191 ? 5.562 -4.436 -3.086 1.00 92.19 191 PRO A N 1
ATOM 1474 C CA . PRO A 1 191 ? 6.201 -3.563 -2.107 1.00 92.19 191 PRO A CA 1
ATOM 1475 C C . PRO A 1 191 ? 7.506 -4.159 -1.556 1.00 92.19 191 PRO A C 1
ATOM 1477 O O . PRO A 1 191 ? 7.564 -5.318 -1.143 1.00 92.19 191 PRO A O 1
ATOM 1480 N N . ILE A 1 192 ? 8.539 -3.329 -1.454 1.00 91.62 192 ILE A N 1
ATOM 1481 C CA . ILE A 1 192 ? 9.791 -3.596 -0.741 1.00 91.62 192 ILE A CA 1
ATOM 1482 C C . ILE A 1 192 ? 9.775 -2.771 0.543 1.00 91.62 192 ILE A C 1
ATOM 1484 O O . ILE A 1 192 ? 9.679 -1.546 0.504 1.00 91.62 192 ILE A O 1
ATOM 1488 N N . HIS A 1 193 ? 9.888 -3.438 1.688 1.00 88.94 193 HIS A N 1
ATOM 1489 C CA . HIS A 1 193 ? 9.898 -2.777 2.989 1.00 88.94 193 HIS A CA 1
ATOM 1490 C C . HIS A 1 193 ? 11.333 -2.596 3.466 1.00 88.94 193 HIS A C 1
ATOM 1492 O O . HIS A 1 193 ? 12.018 -3.571 3.769 1.00 88.94 193 HIS A O 1
ATOM 1498 N N . VAL A 1 194 ? 11.771 -1.344 3.550 1.00 88.44 194 VAL A N 1
ATOM 1499 C CA . VAL A 1 194 ? 13.105 -0.978 4.022 1.00 88.44 194 VAL A CA 1
ATOM 1500 C C . VAL A 1 194 ? 12.974 -0.349 5.399 1.00 88.44 194 VAL A C 1
ATOM 1502 O O . VAL A 1 194 ? 12.306 0.672 5.575 1.00 88.44 194 VAL A O 1
ATOM 1505 N N . SER A 1 195 ? 13.640 -0.952 6.378 1.00 85.69 195 SER A N 1
ATOM 1506 C CA . SER A 1 195 ? 13.630 -0.491 7.765 1.00 85.69 195 SER A CA 1
ATOM 1507 C C . SER A 1 195 ? 14.927 0.246 8.092 1.00 85.69 195 SER A C 1
ATOM 1509 O O . SER A 1 195 ? 16.026 -0.202 7.765 1.00 85.69 195 SER A O 1
ATOM 1511 N N . GLY A 1 196 ? 14.794 1.400 8.738 1.00 82.44 196 GLY A N 1
ATOM 1512 C CA . GLY A 1 196 ? 15.891 2.174 9.308 1.00 82.44 196 GLY A CA 1
ATOM 1513 C C . GLY A 1 196 ? 16.057 1.903 10.805 1.00 82.44 196 GLY A C 1
ATOM 1514 O O . GLY A 1 196 ? 15.525 0.942 11.354 1.00 82.44 196 GLY A O 1
ATOM 1515 N N . SER A 1 197 ? 16.794 2.774 11.496 1.00 80.56 197 SER A N 1
ATOM 1516 C CA . SER A 1 197 ? 16.915 2.694 12.953 1.00 80.56 197 SER A CA 1
ATOM 1517 C C . SER A 1 197 ? 15.618 3.112 13.658 1.00 80.56 197 SER A C 1
ATOM 1519 O O . SER A 1 197 ? 14.963 4.091 13.282 1.00 80.56 197 SER A O 1
ATOM 1521 N N . GLY A 1 198 ? 15.261 2.382 14.717 1.00 79.06 198 GLY A N 1
ATOM 1522 C CA . GLY A 1 198 ? 13.996 2.578 15.427 1.00 79.06 198 GLY A CA 1
ATOM 1523 C C . GLY A 1 198 ? 12.799 2.238 14.538 1.00 79.06 198 GLY A C 1
ATOM 1524 O O . GLY A 1 198 ? 12.828 1.255 13.810 1.00 79.06 198 GLY A O 1
ATOM 1525 N N . SER A 1 199 ? 11.753 3.065 14.575 1.00 70.69 199 SER A N 1
ATOM 1526 C CA . SER A 1 199 ? 10.529 2.854 13.783 1.00 70.69 199 SER A CA 1
ATOM 1527 C C . SER A 1 199 ? 10.571 3.489 12.380 1.00 70.69 199 SER A C 1
ATOM 1529 O O . SER A 1 199 ? 9.531 3.579 11.728 1.00 70.69 199 SER A O 1
ATOM 1531 N N . ARG A 1 200 ? 11.730 3.995 11.924 1.00 82.50 200 ARG A N 1
ATOM 1532 C CA . ARG A 1 200 ? 11.878 4.629 10.598 1.00 82.50 200 ARG A CA 1
ATOM 1533 C C . ARG A 1 200 ? 11.766 3.572 9.506 1.00 82.50 200 ARG A C 1
ATOM 1535 O O . ARG A 1 200 ? 12.396 2.526 9.606 1.00 82.50 200 ARG A O 1
ATOM 1542 N N . ASN A 1 201 ? 10.993 3.845 8.465 1.00 86.62 201 ASN A N 1
ATOM 1543 C CA . ASN A 1 201 ? 10.792 2.919 7.355 1.00 86.62 201 ASN A CA 1
ATOM 1544 C C . ASN A 1 201 ? 10.434 3.661 6.063 1.00 86.62 201 ASN A C 1
ATOM 1546 O O . ASN A 1 201 ? 9.898 4.772 6.108 1.00 86.62 201 ASN A O 1
ATOM 1550 N N . VAL A 1 202 ? 10.705 3.009 4.936 1.00 91.50 202 VAL A N 1
ATOM 1551 C CA . VAL A 1 202 ? 10.129 3.340 3.634 1.00 91.50 202 VAL A CA 1
ATOM 1552 C C . VAL A 1 202 ? 9.581 2.064 3.002 1.00 91.50 202 VAL A C 1
ATOM 1554 O O . VAL A 1 202 ? 10.216 1.009 3.036 1.00 91.50 202 VAL A O 1
ATOM 1557 N N . GLU A 1 203 ? 8.388 2.163 2.440 1.00 91.56 203 GLU A N 1
ATOM 1558 C CA . GLU A 1 203 ? 7.827 1.179 1.529 1.00 91.56 203 GLU A CA 1
ATOM 1559 C C . GLU A 1 203 ? 8.071 1.672 0.102 1.00 91.56 203 GLU A C 1
ATOM 1561 O O . GLU A 1 203 ? 7.656 2.774 -0.268 1.00 91.56 203 GLU A O 1
ATOM 1566 N N . ILE A 1 204 ? 8.781 0.865 -0.685 1.00 95.56 204 ILE A N 1
ATOM 1567 C CA . ILE A 1 204 ? 9.087 1.132 -2.089 1.00 95.56 204 ILE A CA 1
ATOM 1568 C C . ILE A 1 204 ? 8.269 0.154 -2.917 1.00 95.56 204 ILE A C 1
ATOM 1570 O O . ILE A 1 204 ? 8.577 -1.031 -2.981 1.00 95.56 204 ILE A O 1
ATOM 1574 N N . THR A 1 205 ? 7.204 0.641 -3.531 1.00 95.62 205 THR A N 1
ATOM 1575 C CA . THR A 1 205 ? 6.361 -0.166 -4.408 1.00 95.62 205 THR A CA 1
ATOM 1576 C C . THR A 1 205 ? 6.881 -0.120 -5.836 1.00 95.62 205 THR A C 1
ATOM 1578 O O . THR A 1 205 ? 7.223 0.960 -6.307 1.00 95.62 205 THR A O 1
ATOM 1581 N N . LEU A 1 206 ? 6.894 -1.263 -6.522 1.00 97.75 206 LEU A N 1
ATOM 1582 C CA . LEU A 1 206 ? 7.235 -1.402 -7.938 1.00 97.75 206 LEU A CA 1
ATOM 1583 C C . LEU A 1 206 ? 6.066 -2.028 -8.708 1.00 97.75 206 LEU A C 1
ATOM 1585 O O . LEU A 1 206 ? 5.437 -2.967 -8.217 1.00 97.75 206 LEU A O 1
ATOM 1589 N N . ALA A 1 207 ? 5.796 -1.525 -9.911 1.00 97.56 207 ALA A N 1
ATOM 1590 C CA . ALA A 1 207 ? 4.799 -2.075 -10.826 1.00 97.56 207 ALA A CA 1
ATOM 1591 C C . ALA A 1 207 ? 5.255 -1.909 -12.280 1.00 97.56 207 ALA A C 1
ATOM 1593 O O . ALA A 1 207 ? 5.609 -0.810 -12.695 1.00 97.56 207 ALA A O 1
ATOM 1594 N N . PHE A 1 208 ? 5.250 -2.982 -13.060 1.00 97.62 208 PHE A N 1
ATOM 1595 C CA . PHE A 1 208 ? 5.574 -2.957 -14.487 1.00 97.62 208 PHE A CA 1
ATOM 1596 C C . PHE A 1 208 ? 4.437 -2.316 -15.295 1.00 97.62 208 PHE A C 1
ATOM 1598 O O . PHE A 1 208 ? 3.261 -2.457 -14.953 1.00 97.62 208 PHE A O 1
ATOM 1605 N N . MET A 1 209 ? 4.770 -1.611 -16.375 1.00 96.31 209 MET A N 1
ATOM 1606 C CA . MET A 1 209 ? 3.790 -1.069 -17.316 1.00 96.31 209 MET A CA 1
ATOM 1607 C C . MET A 1 209 ? 3.238 -2.186 -18.218 1.00 96.31 209 MET A C 1
ATOM 1609 O O . MET A 1 209 ? 3.635 -2.326 -19.368 1.00 96.31 209 MET A O 1
ATOM 1613 N N . GLU A 1 210 ? 2.305 -2.981 -17.691 1.00 94.75 210 GLU A N 1
ATOM 1614 C CA . GLU A 1 210 ? 1.719 -4.138 -18.398 1.00 94.75 210 GLU A CA 1
ATOM 1615 C C . GLU A 1 210 ? 0.956 -3.740 -19.677 1.00 94.75 210 GLU A C 1
ATOM 1617 O O . GLU A 1 210 ? 0.962 -4.453 -20.677 1.00 94.75 210 GLU A O 1
ATOM 1622 N N . SER A 1 211 ? 0.272 -2.594 -19.656 1.00 94.56 211 SER A N 1
ATOM 1623 C CA . SER A 1 211 ? -0.413 -2.021 -20.818 1.00 94.56 211 SER A CA 1
ATOM 1624 C C . SER A 1 211 ? -0.661 -0.526 -20.612 1.00 94.56 211 SER A C 1
ATOM 1626 O O . SER A 1 211 ? -0.645 -0.040 -19.480 1.00 94.56 211 SER A O 1
ATOM 1628 N N . ALA A 1 212 ? -0.947 0.213 -21.688 1.00 93.31 212 ALA A N 1
ATOM 1629 C CA . ALA A 1 212 ? -1.312 1.629 -21.586 1.00 93.31 212 ALA A CA 1
ATOM 1630 C C . ALA A 1 212 ? -2.607 1.851 -20.777 1.00 93.31 212 ALA A C 1
ATOM 1632 O O . ALA A 1 212 ? -2.693 2.804 -20.008 1.00 93.31 212 ALA A O 1
ATOM 1633 N N . ILE A 1 213 ? -3.588 0.947 -20.904 1.00 95.00 213 ILE A N 1
ATOM 1634 C CA . ILE A 1 213 ? -4.863 1.011 -20.166 1.00 95.00 213 ILE A CA 1
ATOM 1635 C C . ILE A 1 213 ? -4.617 0.816 -18.667 1.00 95.00 213 ILE A C 1
ATOM 1637 O O . ILE A 1 213 ? -5.078 1.609 -17.845 1.00 95.00 213 ILE A O 1
ATOM 1641 N N . PHE A 1 214 ? -3.840 -0.209 -18.308 1.00 96.19 214 PHE A N 1
ATOM 1642 C CA . PHE A 1 214 ? -3.461 -0.453 -16.921 1.00 96.19 214 PHE A CA 1
ATOM 1643 C C . PHE A 1 214 ? -2.642 0.713 -16.350 1.00 96.19 214 PHE A C 1
ATOM 1645 O O . PHE A 1 214 ? -2.902 1.162 -15.235 1.00 96.19 214 PHE A O 1
ATOM 1652 N N . ALA A 1 215 ? -1.691 1.242 -17.122 1.00 96.38 215 ALA A N 1
ATOM 1653 C CA . ALA A 1 215 ? -0.862 2.366 -16.707 1.00 96.38 215 ALA A CA 1
ATOM 1654 C C . ALA A 1 215 ? -1.691 3.629 -16.435 1.00 96.38 215 ALA A C 1
ATOM 1656 O O . ALA A 1 215 ? -1.505 4.264 -15.399 1.00 96.38 215 ALA A O 1
ATOM 1657 N N . ASP A 1 216 ? -2.649 3.962 -17.303 1.00 95.75 216 ASP A N 1
ATOM 1658 C CA . ASP A 1 216 ? -3.547 5.103 -17.095 1.00 95.75 216 ASP A CA 1
ATOM 1659 C C . ASP A 1 216 ? -4.359 4.942 -15.803 1.00 95.75 216 ASP A C 1
ATOM 1661 O O . ASP A 1 216 ? -4.407 5.844 -14.965 1.00 95.75 216 ASP A O 1
ATOM 1665 N N . ARG A 1 217 ? -4.899 3.744 -15.562 1.00 95.31 217 ARG A N 1
ATOM 1666 C CA . ARG A 1 217 ? -5.616 3.432 -14.321 1.00 95.31 217 ARG A CA 1
ATOM 1667 C C . ARG A 1 217 ? -4.722 3.536 -13.077 1.00 95.31 217 ARG A C 1
ATOM 1669 O O . ARG A 1 217 ? -5.180 4.006 -12.025 1.00 95.31 217 ARG A O 1
ATOM 1676 N N . LEU A 1 218 ? -3.476 3.072 -13.179 1.00 95.88 218 LEU A N 1
ATOM 1677 C CA . LEU A 1 218 ? -2.526 2.998 -12.073 1.00 95.88 218 LEU A CA 1
ATOM 1678 C C . LEU A 1 218 ? -1.944 4.368 -11.716 1.00 95.88 218 LEU A C 1
ATOM 1680 O O . LEU A 1 218 ? -1.923 4.704 -10.534 1.00 95.88 218 LEU A O 1
ATOM 1684 N N . VAL A 1 219 ? -1.487 5.149 -12.698 1.00 95.56 219 VAL A N 1
ATOM 1685 C CA . VAL A 1 219 ? -0.722 6.391 -12.469 1.00 95.56 219 VAL A CA 1
ATOM 1686 C C . VAL A 1 219 ? -1.339 7.649 -13.088 1.00 95.56 219 VAL A C 1
ATOM 1688 O O . VAL A 1 219 ? -0.918 8.752 -12.743 1.00 95.56 219 VAL A O 1
ATOM 1691 N N . GLY A 1 220 ? -2.363 7.515 -13.933 1.00 94.88 220 GLY A N 1
ATOM 1692 C CA . GLY A 1 220 ? -3.026 8.619 -14.633 1.00 94.88 220 GLY A CA 1
ATOM 1693 C C . GLY A 1 220 ? -2.362 9.007 -15.960 1.00 94.88 220 GLY A C 1
ATOM 1694 O O . GLY A 1 220 ? -1.159 8.831 -16.158 1.00 94.88 220 GLY A O 1
ATOM 1695 N N . SER A 1 221 ? -3.150 9.595 -16.858 1.00 94.12 221 SER A N 1
ATOM 1696 C CA . SER A 1 221 ? -2.763 9.918 -18.241 1.00 94.12 221 SER A CA 1
ATOM 1697 C C . SER A 1 221 ? -1.538 10.827 -18.370 1.00 94.12 221 SER A C 1
ATOM 1699 O O . SER A 1 221 ? -0.714 10.640 -19.268 1.00 94.12 221 SER A O 1
ATOM 1701 N N . ASP A 1 222 ? -1.383 11.812 -17.485 1.00 93.88 222 ASP A N 1
ATOM 1702 C CA . ASP A 1 222 ? -0.230 12.721 -17.497 1.00 93.88 222 ASP A CA 1
ATOM 1703 C C . ASP A 1 222 ? 1.075 11.986 -17.154 1.00 93.88 222 ASP A C 1
ATOM 1705 O O . ASP A 1 222 ? 2.117 12.228 -17.772 1.00 93.88 222 ASP A O 1
ATOM 1709 N N . ALA A 1 223 ? 1.021 11.056 -16.196 1.00 94.00 223 ALA A N 1
ATOM 1710 C CA . ALA A 1 223 ? 2.149 10.203 -15.844 1.00 94.00 223 ALA A CA 1
ATOM 1711 C C . ALA A 1 223 ? 2.491 9.218 -16.971 1.00 94.00 223 ALA A C 1
ATOM 1713 O O . ALA A 1 223 ? 3.674 9.023 -17.249 1.00 94.00 223 ALA A O 1
ATOM 1714 N N . VAL A 1 224 ? 1.485 8.656 -17.655 1.00 95.31 224 VAL A N 1
ATOM 1715 C CA . VAL A 1 224 ? 1.687 7.769 -18.816 1.00 95.31 224 VAL A CA 1
ATOM 1716 C C . VAL A 1 224 ? 2.406 8.499 -19.947 1.00 95.31 224 VAL A C 1
ATOM 1718 O O . VAL A 1 224 ? 3.455 8.042 -20.392 1.00 95.31 224 VAL A O 1
ATOM 1721 N N . GLN A 1 225 ? 1.926 9.681 -20.344 1.00 93.69 225 GLN A N 1
ATOM 1722 C CA . GLN A 1 225 ? 2.583 10.491 -21.380 1.00 93.69 225 GLN A CA 1
ATOM 1723 C C . GLN A 1 225 ? 4.026 10.851 -21.002 1.00 93.69 225 GLN A C 1
ATOM 1725 O O . GLN A 1 225 ? 4.905 10.978 -21.855 1.00 93.69 225 GLN A O 1
ATOM 1730 N N . MET A 1 226 ? 4.301 11.052 -19.712 1.00 92.25 226 MET A N 1
ATOM 1731 C CA . MET A 1 226 ? 5.666 11.276 -19.256 1.00 92.25 226 MET A CA 1
ATOM 1732 C C . MET A 1 226 ? 6.526 10.008 -19.338 1.00 92.25 226 MET A C 1
ATOM 1734 O O . MET A 1 226 ? 7.659 10.094 -19.805 1.00 92.25 226 MET A O 1
ATOM 1738 N N . ALA A 1 227 ? 5.996 8.853 -18.936 1.00 93.75 227 ALA A N 1
ATOM 1739 C CA . ALA A 1 227 ? 6.686 7.571 -19.035 1.00 93.75 227 ALA A CA 1
ATOM 1740 C C . ALA A 1 227 ? 7.038 7.216 -20.486 1.00 93.75 227 ALA A C 1
ATOM 1742 O O . ALA A 1 227 ? 8.171 6.827 -20.758 1.00 93.75 227 ALA A O 1
ATOM 1743 N N . GLU A 1 228 ? 6.120 7.454 -21.426 1.00 93.19 228 GLU A N 1
ATOM 1744 C CA . GLU A 1 228 ? 6.358 7.267 -22.862 1.00 93.19 228 GLU A CA 1
ATOM 1745 C C . GLU A 1 228 ? 7.522 8.124 -23.374 1.00 93.19 228 GLU A C 1
ATOM 1747 O O . GLU A 1 228 ? 8.313 7.665 -24.197 1.00 93.19 228 GLU A O 1
ATOM 1752 N N . ARG A 1 229 ? 7.676 9.362 -22.884 1.00 92.38 229 ARG A N 1
ATOM 1753 C CA . ARG A 1 229 ? 8.823 10.210 -23.253 1.00 92.38 229 ARG A CA 1
ATOM 1754 C C . ARG A 1 229 ? 10.143 9.605 -22.785 1.00 92.38 229 ARG A C 1
ATOM 1756 O O . ARG A 1 229 ? 11.057 9.485 -23.593 1.00 92.38 229 ARG A O 1
ATOM 1763 N N . TYR A 1 230 ? 10.226 9.182 -21.524 1.00 92.81 230 TYR A N 1
ATOM 1764 C CA . TYR A 1 230 ? 11.448 8.571 -20.989 1.00 92.81 230 TYR A CA 1
ATOM 1765 C C . TYR A 1 230 ? 11.784 7.241 -21.660 1.00 92.81 230 TYR A C 1
ATOM 1767 O O . TYR A 1 230 ? 12.948 6.978 -21.948 1.00 92.81 230 TYR A O 1
ATOM 1775 N N . TRP A 1 231 ? 10.773 6.433 -21.973 1.00 93.06 231 TRP A N 1
ATOM 1776 C CA . TRP A 1 231 ? 10.960 5.193 -22.717 1.00 93.06 231 TRP A CA 1
ATOM 1777 C C . TRP A 1 231 ? 11.529 5.442 -24.120 1.00 93.06 231 TRP A C 1
ATOM 1779 O O . TRP A 1 231 ? 12.533 4.843 -24.499 1.00 93.06 231 TRP A O 1
ATOM 1789 N N . ASN A 1 232 ? 10.959 6.399 -24.859 1.00 91.75 232 ASN A N 1
ATOM 1790 C CA . ASN A 1 232 ? 11.455 6.774 -26.186 1.00 91.75 232 ASN A CA 1
ATOM 1791 C C . ASN A 1 232 ? 12.898 7.315 -26.154 1.00 91.75 232 ASN A C 1
ATOM 1793 O O . ASN A 1 232 ? 13.646 7.115 -27.109 1.00 91.75 232 ASN A O 1
ATOM 1797 N N . GLU A 1 233 ? 13.294 7.995 -25.075 1.00 91.44 233 GLU A N 1
ATOM 1798 C CA . GLU A 1 233 ? 14.665 8.483 -24.879 1.00 91.44 233 GLU A CA 1
ATOM 1799 C C . GLU A 1 233 ? 15.655 7.360 -24.529 1.00 91.44 233 GLU A C 1
ATOM 1801 O O . GLU A 1 233 ? 16.809 7.410 -24.956 1.00 91.44 233 GLU A O 1
ATOM 1806 N N . ALA A 1 234 ? 15.216 6.351 -23.772 1.00 88.69 234 ALA A N 1
ATOM 1807 C CA . ALA A 1 234 ? 16.045 5.222 -23.349 1.00 88.69 234 ALA A CA 1
ATOM 1808 C C . ALA A 1 234 ? 16.252 4.160 -24.444 1.00 88.69 234 ALA A C 1
ATOM 1810 O O . ALA A 1 234 ? 17.266 3.463 -24.435 1.00 88.69 234 ALA A O 1
ATOM 1811 N N . GLY A 1 235 ? 15.323 4.062 -25.399 1.00 85.69 235 GLY A N 1
ATOM 1812 C CA . GLY A 1 235 ? 15.343 3.089 -26.492 1.00 85.69 235 GLY A CA 1
ATOM 1813 C C . GLY A 1 235 ? 14.218 2.059 -26.376 1.00 85.69 235 GLY A C 1
ATOM 1814 O O . GLY A 1 235 ? 13.754 1.741 -25.286 1.00 85.69 235 GLY A O 1
ATOM 1815 N N . THR A 1 236 ? 13.780 1.521 -27.519 1.00 78.19 236 THR A N 1
ATOM 1816 C CA . THR A 1 236 ? 12.571 0.677 -27.632 1.00 78.19 236 THR A CA 1
ATOM 1817 C C . THR A 1 236 ? 12.627 -0.631 -26.854 1.00 78.19 236 THR A C 1
ATOM 1819 O O . THR A 1 236 ? 11.582 -1.213 -26.580 1.00 78.19 236 THR A O 1
ATOM 1822 N N . ASP A 1 237 ? 13.825 -1.094 -26.513 1.00 90.06 237 ASP A N 1
ATOM 1823 C CA . ASP A 1 237 ? 14.021 -2.367 -25.821 1.00 90.06 237 ASP A CA 1
ATOM 1824 C C . ASP A 1 237 ? 13.971 -2.195 -24.294 1.00 90.06 237 ASP A C 1
ATOM 1826 O O . ASP A 1 237 ? 13.922 -3.182 -23.567 1.00 90.06 237 ASP A O 1
ATOM 1830 N N . ALA A 1 238 ? 13.976 -0.951 -23.798 1.00 94.81 238 ALA A N 1
ATOM 1831 C CA . ALA A 1 238 ? 13.886 -0.662 -22.376 1.00 94.81 238 ALA A CA 1
ATOM 1832 C C . ALA A 1 238 ? 12.489 -0.970 -21.817 1.00 94.81 238 ALA A C 1
ATOM 1834 O O . ALA A 1 238 ? 11.474 -0.925 -22.513 1.00 94.81 238 ALA A O 1
ATOM 1835 N N . HIS A 1 239 ? 12.444 -1.212 -20.515 1.00 96.50 239 HIS A N 1
ATOM 1836 C CA . HIS A 1 239 ? 11.247 -1.562 -19.766 1.00 96.50 239 HIS A CA 1
ATOM 1837 C C . HIS A 1 239 ? 10.817 -0.413 -18.871 1.00 96.50 239 HIS A C 1
ATOM 1839 O O . HIS A 1 239 ? 11.644 0.215 -18.208 1.00 96.50 239 HIS A O 1
ATOM 1845 N N . VAL A 1 240 ? 9.512 -0.162 -18.811 1.00 97.44 240 VAL A N 1
ATOM 1846 C CA . VAL A 1 240 ? 8.939 0.891 -17.971 1.00 97.44 240 VAL A CA 1
ATOM 1847 C C . VAL A 1 240 ? 8.337 0.271 -16.719 1.00 97.44 240 VAL A C 1
ATOM 1849 O O . VAL A 1 240 ? 7.422 -0.549 -16.782 1.00 97.44 240 VAL A O 1
ATOM 1852 N N . PHE A 1 241 ? 8.823 0.716 -15.569 1.00 97.88 241 PHE A N 1
ATOM 1853 C CA . PHE A 1 241 ? 8.222 0.465 -14.269 1.00 97.88 241 PHE A CA 1
ATOM 1854 C C . PHE A 1 241 ? 7.729 1.780 -13.673 1.00 97.88 241 PHE A C 1
ATOM 1856 O O . PHE A 1 241 ? 8.279 2.853 -13.912 1.00 97.88 241 PHE A O 1
ATOM 1863 N N . PHE A 1 242 ? 6.714 1.692 -12.833 1.00 97.94 242 PHE A N 1
ATOM 1864 C CA . PHE A 1 242 ? 6.309 2.745 -11.925 1.00 97.94 242 PHE A CA 1
ATOM 1865 C C . PHE A 1 242 ? 6.800 2.395 -10.530 1.00 97.94 242 PHE A C 1
ATOM 1867 O O . PHE A 1 242 ? 6.663 1.254 -10.083 1.00 97.94 242 PHE A O 1
ATOM 1874 N N . TYR A 1 243 ? 7.357 3.384 -9.838 1.00 97.56 243 TYR A N 1
ATOM 1875 C CA . TYR A 1 243 ? 7.716 3.249 -8.436 1.00 97.56 243 TYR A CA 1
ATOM 1876 C C . TYR A 1 243 ? 6.899 4.206 -7.570 1.00 97.56 243 TYR A C 1
ATOM 1878 O O . TYR A 1 243 ? 6.557 5.316 -7.983 1.00 97.56 243 TYR A O 1
ATOM 1886 N N . GLY A 1 244 ? 6.603 3.785 -6.347 1.00 96.00 244 GLY A N 1
ATOM 1887 C CA . GLY A 1 244 ? 5.912 4.586 -5.345 1.00 96.00 244 GLY A CA 1
ATOM 1888 C C . GLY A 1 244 ? 6.622 4.509 -4.002 1.00 96.00 244 GLY A C 1
ATOM 1889 O O . GLY A 1 244 ? 7.119 3.453 -3.626 1.00 96.00 244 GLY A O 1
ATOM 1890 N N . LEU A 1 245 ? 6.685 5.631 -3.294 1.00 94.62 245 LEU A N 1
ATOM 1891 C CA . LEU A 1 245 ? 7.364 5.776 -2.014 1.00 94.62 245 LEU A CA 1
ATOM 1892 C C . LEU A 1 245 ? 6.373 6.218 -0.948 1.00 94.62 245 LEU A C 1
ATOM 1894 O O . LEU A 1 245 ? 5.732 7.270 -1.060 1.00 94.62 245 LEU A O 1
ATOM 1898 N N . ASP A 1 246 ? 6.294 5.434 0.112 1.00 89.38 246 ASP A N 1
ATOM 1899 C CA . ASP A 1 246 ? 5.507 5.739 1.296 1.00 89.38 246 ASP A CA 1
ATOM 1900 C C . ASP A 1 246 ? 6.290 5.375 2.560 1.00 89.38 246 ASP A C 1
ATOM 1902 O O . ASP A 1 246 ? 7.336 4.739 2.491 1.00 89.38 246 ASP A O 1
ATOM 1906 N N . GLY A 1 247 ? 5.810 5.788 3.727 1.00 84.31 247 GLY A N 1
ATOM 1907 C CA . GLY A 1 247 ? 6.438 5.450 5.004 1.00 84.31 247 GLY A CA 1
ATOM 1908 C C . GLY A 1 247 ? 6.861 6.666 5.813 1.00 84.31 247 GLY A C 1
ATOM 1909 O O . GLY A 1 247 ? 6.595 7.817 5.466 1.00 84.31 247 GLY A O 1
ATOM 1910 N N . SER A 1 248 ? 7.486 6.392 6.954 1.00 79.94 248 SER A N 1
ATOM 1911 C CA . SER A 1 248 ? 7.862 7.426 7.925 1.00 79.94 248 SER A CA 1
ATOM 1912 C C . SER A 1 248 ? 9.149 8.172 7.572 1.00 79.94 248 SER A C 1
ATOM 1914 O O . SER A 1 248 ? 9.393 9.247 8.119 1.00 79.94 248 SER A O 1
ATOM 1916 N N . ASP A 1 249 ? 9.974 7.616 6.685 1.00 88.19 249 ASP A N 1
ATOM 1917 C CA . ASP A 1 249 ? 11.261 8.189 6.319 1.00 88.19 249 ASP A CA 1
ATOM 1918 C C . ASP A 1 249 ? 11.670 7.847 4.882 1.00 88.19 249 ASP A C 1
ATOM 1920 O O . ASP A 1 249 ? 12.389 6.882 4.619 1.00 88.19 249 ASP A O 1
ATOM 1924 N N . LEU A 1 250 ? 11.277 8.711 3.946 1.00 90.94 250 LEU A N 1
ATOM 1925 C CA . LEU A 1 250 ? 11.619 8.554 2.531 1.00 90.94 250 LEU A CA 1
ATOM 1926 C C . LEU A 1 250 ? 13.126 8.691 2.245 1.00 90.94 250 LEU A C 1
ATOM 1928 O O . LEU A 1 250 ? 13.559 8.335 1.155 1.00 90.94 250 LEU A O 1
ATOM 1932 N N . THR A 1 251 ? 13.947 9.167 3.195 1.00 90.62 251 THR A N 1
ATOM 1933 C CA . THR A 1 251 ? 15.411 9.265 3.001 1.00 90.62 251 THR A CA 1
ATOM 1934 C C . THR A 1 251 ? 16.108 7.902 2.973 1.00 90.62 251 THR A C 1
ATOM 1936 O O . THR A 1 251 ? 17.261 7.802 2.547 1.00 90.62 251 THR A O 1
ATOM 1939 N N . LEU A 1 252 ? 15.398 6.849 3.391 1.00 91.00 252 LEU A N 1
ATOM 1940 C CA . LEU A 1 252 ? 15.822 5.458 3.254 1.00 91.00 252 LEU A CA 1
ATOM 1941 C C . LEU A 1 252 ? 15.734 4.953 1.806 1.00 91.00 252 LEU A C 1
ATOM 1943 O O . LEU A 1 252 ? 16.360 3.946 1.483 1.00 91.00 252 LEU A O 1
ATOM 1947 N N . PHE A 1 253 ? 15.002 5.646 0.928 1.00 94.50 253 PHE A N 1
ATOM 1948 C CA . PHE A 1 253 ? 15.063 5.419 -0.511 1.00 94.50 253 PHE A CA 1
ATOM 1949 C C . PHE A 1 253 ? 16.184 6.264 -1.123 1.00 94.50 253 PHE A C 1
ATOM 1951 O O . PHE A 1 253 ? 16.215 7.492 -1.005 1.00 94.50 253 PHE A O 1
ATOM 1958 N N . ARG A 1 254 ? 17.094 5.591 -1.818 1.00 93.88 254 ARG A N 1
ATOM 1959 C CA . ARG A 1 254 ? 18.139 6.180 -2.649 1.00 93.88 254 ARG A CA 1
ATOM 1960 C C . ARG A 1 254 ? 17.973 5.653 -4.062 1.00 93.88 254 ARG A C 1
ATOM 1962 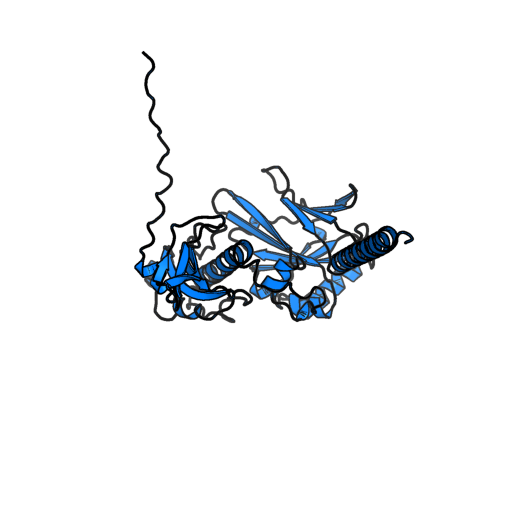O O . ARG A 1 254 ? 17.501 4.537 -4.258 1.00 93.88 254 ARG A O 1
ATOM 1969 N N . ARG A 1 255 ? 18.347 6.472 -5.042 1.00 95.75 255 ARG A N 1
ATOM 1970 C CA . ARG A 1 255 ? 18.286 6.078 -6.456 1.00 95.75 255 ARG A CA 1
ATOM 1971 C C . ARG A 1 255 ? 19.496 5.230 -6.857 1.00 95.75 255 ARG A C 1
ATOM 1973 O O . ARG A 1 255 ? 19.483 4.582 -7.893 1.00 95.75 255 ARG A O 1
ATOM 1980 N N . GLU A 1 256 ? 20.549 5.243 -6.048 1.00 94.38 256 GLU A N 1
ATOM 1981 C CA . GLU A 1 256 ? 21.717 4.377 -6.160 1.00 94.38 256 GLU A CA 1
ATOM 1982 C C . GLU A 1 256 ? 21.492 3.025 -5.467 1.00 94.38 256 GLU A C 1
ATOM 1984 O O . GLU A 1 256 ? 20.662 2.915 -4.568 1.00 94.38 256 GLU A O 1
ATOM 1989 N N . GLY A 1 257 ? 22.292 2.018 -5.833 1.00 92.69 257 GLY A N 1
ATOM 1990 C CA . GLY A 1 257 ? 22.282 0.703 -5.177 1.00 92.69 257 GLY A CA 1
ATOM 1991 C C . GLY A 1 257 ? 21.232 -0.266 -5.718 1.00 92.69 257 GLY A C 1
ATOM 1992 O O . GLY A 1 257 ? 20.994 -1.296 -5.096 1.00 92.69 257 GLY A O 1
ATOM 1993 N N . TRP A 1 258 ? 20.609 0.050 -6.855 1.00 97.00 258 TRP A N 1
ATOM 1994 C CA . TRP A 1 258 ? 19.616 -0.805 -7.495 1.00 97.00 258 TRP A CA 1
ATOM 1995 C C . TRP A 1 258 ? 20.228 -1.677 -8.590 1.00 97.00 258 TRP A C 1
ATOM 1997 O O . TRP A 1 258 ? 21.076 -1.237 -9.372 1.00 97.00 258 TRP A O 1
ATOM 2007 N N . SER A 1 259 ? 19.745 -2.908 -8.686 1.00 97.06 259 SER A N 1
ATOM 2008 C CA . SER A 1 259 ? 19.984 -3.783 -9.830 1.00 97.06 259 SER A CA 1
ATOM 2009 C C . SER A 1 259 ? 18.809 -4.729 -10.050 1.00 97.06 259 SER A C 1
ATOM 2011 O O . SER A 1 259 ? 18.043 -5.025 -9.129 1.00 97.06 259 SER A O 1
ATOM 2013 N N . ALA A 1 260 ? 18.667 -5.206 -11.283 1.00 97.44 260 ALA A N 1
ATOM 2014 C CA . ALA A 1 260 ? 17.862 -6.376 -11.595 1.00 97.44 260 ALA A CA 1
ATOM 2015 C C . ALA A 1 260 ? 18.791 -7.583 -11.781 1.00 97.44 260 ALA A C 1
ATOM 2017 O O . ALA A 1 260 ? 19.852 -7.472 -12.393 1.00 97.44 260 ALA A O 1
ATOM 2018 N N . ILE A 1 261 ? 18.406 -8.733 -11.237 1.00 97.25 261 ILE A N 1
ATOM 2019 C CA . ILE A 1 261 ? 19.144 -9.989 -11.354 1.00 97.25 261 ILE A CA 1
ATOM 2020 C C . ILE A 1 261 ? 18.282 -10.982 -12.124 1.00 97.25 261 ILE A C 1
ATOM 2022 O O . ILE A 1 261 ? 17.164 -11.290 -11.703 1.00 97.25 261 ILE A O 1
ATOM 2026 N N . GLN A 1 262 ? 18.813 -11.511 -13.224 1.00 96.62 262 GLN A N 1
ATOM 2027 C CA . GLN A 1 262 ? 18.151 -12.522 -14.044 1.00 96.62 262 GLN A CA 1
ATOM 2028 C C . GLN A 1 262 ? 19.186 -13.540 -14.527 1.00 96.62 262 GLN A C 1
ATOM 2030 O O . GLN A 1 262 ? 20.235 -13.162 -15.024 1.00 96.62 262 GLN A O 1
ATOM 2035 N N . ASP A 1 263 ? 18.926 -14.834 -14.312 1.00 94.06 263 ASP A N 1
ATOM 2036 C CA . ASP A 1 263 ? 19.823 -15.942 -14.697 1.00 94.06 263 ASP A CA 1
ATOM 2037 C C . ASP A 1 263 ? 21.283 -15.841 -14.204 1.00 94.06 263 ASP A C 1
ATOM 2039 O O . ASP A 1 263 ? 22.184 -16.473 -14.749 1.00 94.06 263 ASP A O 1
ATOM 2043 N N . GLY A 1 264 ? 21.523 -15.090 -13.126 1.00 91.25 264 GLY A N 1
ATOM 2044 C CA . GLY A 1 264 ? 22.862 -14.841 -12.581 1.00 91.25 264 GLY A CA 1
ATOM 2045 C C . GLY A 1 264 ? 23.538 -13.582 -13.132 1.00 91.25 264 GLY A C 1
ATOM 2046 O O . GLY A 1 264 ? 24.521 -13.132 -12.543 1.00 91.25 264 GLY A O 1
ATOM 2047 N N . ASP A 1 265 ? 22.979 -12.969 -14.174 1.00 95.19 265 ASP A N 1
ATOM 2048 C CA . ASP A 1 265 ? 23.418 -11.673 -14.674 1.00 95.19 265 ASP A CA 1
ATOM 2049 C C . ASP A 1 265 ? 22.897 -10.548 -13.776 1.00 95.19 265 ASP A C 1
ATOM 2051 O O . ASP A 1 265 ? 21.783 -10.600 -13.250 1.00 95.19 265 ASP A O 1
ATOM 2055 N N . THR A 1 266 ? 23.729 -9.524 -13.580 1.00 96.88 266 THR A N 1
ATOM 2056 C CA . THR A 1 266 ? 23.383 -8.320 -12.814 1.00 96.88 266 THR A CA 1
ATOM 2057 C C . THR A 1 266 ? 23.259 -7.141 -13.765 1.00 96.88 266 THR A C 1
ATOM 2059 O O . THR A 1 266 ? 24.250 -6.683 -14.333 1.00 96.88 266 THR A O 1
ATOM 2062 N N . ILE A 1 267 ? 22.042 -6.631 -13.901 1.00 97.25 267 ILE A N 1
ATOM 2063 C CA . ILE A 1 267 ? 21.695 -5.496 -14.749 1.00 97.25 267 ILE A CA 1
ATOM 2064 C C . ILE A 1 267 ? 21.648 -4.257 -13.845 1.00 97.25 267 ILE A C 1
ATOM 2066 O O . ILE A 1 267 ? 20.783 -4.178 -12.965 1.00 97.25 267 ILE A O 1
ATOM 2070 N N . PRO A 1 268 ? 22.601 -3.317 -13.971 1.00 96.12 268 PRO A N 1
ATOM 2071 C CA . PRO A 1 268 ? 22.661 -2.155 -13.095 1.00 96.12 268 PRO A CA 1
ATOM 2072 C C . PRO A 1 268 ? 21.495 -1.204 -13.373 1.00 96.12 268 PRO A C 1
ATOM 2074 O O . PRO A 1 268 ? 21.180 -0.928 -14.526 1.00 96.12 268 PRO A O 1
ATOM 2077 N N . ILE A 1 269 ? 20.913 -0.652 -12.309 1.00 97.56 269 ILE A N 1
ATOM 2078 C CA . ILE A 1 269 ? 19.929 0.428 -12.388 1.00 97.56 269 ILE A CA 1
ATOM 2079 C C . ILE A 1 269 ? 20.575 1.666 -11.770 1.00 97.56 269 ILE A C 1
ATOM 2081 O O . ILE A 1 269 ? 20.961 1.692 -10.597 1.00 97.56 269 ILE A O 1
ATOM 2085 N N . LEU A 1 270 ? 20.760 2.694 -12.586 1.00 96.19 270 LEU A N 1
ATOM 2086 C CA . LEU A 1 270 ? 21.472 3.907 -12.231 1.00 96.19 270 LEU A CA 1
ATOM 2087 C C . LEU A 1 270 ? 20.511 4.965 -11.696 1.00 96.19 270 LEU A C 1
ATOM 2089 O O . LEU A 1 270 ? 19.335 5.030 -12.039 1.00 96.19 270 LEU A O 1
ATOM 2093 N N . ALA A 1 271 ? 21.053 5.916 -10.935 1.00 96.19 271 ALA A N 1
ATOM 2094 C CA . ALA A 1 271 ? 20.243 7.000 -10.386 1.00 96.19 271 ALA A CA 1
ATOM 2095 C C . ALA A 1 271 ? 19.546 7.873 -11.451 1.00 96.19 271 ALA A C 1
ATOM 2097 O O . ALA A 1 271 ? 18.573 8.565 -11.139 1.00 96.19 271 ALA A O 1
ATOM 2098 N N . ARG A 1 272 ? 20.058 7.860 -12.691 1.00 95.12 272 ARG A N 1
ATOM 2099 C CA . ARG A 1 272 ? 19.485 8.576 -13.840 1.00 95.12 272 ARG A CA 1
ATOM 2100 C C . ARG A 1 272 ? 18.210 7.921 -14.380 1.00 95.12 272 ARG A C 1
ATOM 2102 O O . ARG A 1 272 ? 17.455 8.617 -15.042 1.00 95.12 272 ARG A O 1
ATOM 2109 N N . ASP A 1 273 ? 17.993 6.643 -14.074 1.00 97.25 273 ASP A N 1
ATOM 2110 C CA . ASP A 1 273 ? 16.889 5.839 -14.611 1.00 97.25 273 ASP A CA 1
ATOM 2111 C C . ASP A 1 273 ? 15.593 6.025 -13.799 1.00 97.25 273 ASP A C 1
ATOM 2113 O O . ASP A 1 273 ? 14.526 5.548 -14.178 1.00 97.25 273 ASP A O 1
ATOM 2117 N N . PHE A 1 274 ? 15.677 6.743 -12.672 1.00 97.50 274 PHE A N 1
ATOM 2118 C CA . PHE A 1 274 ? 14.543 7.128 -11.837 1.00 97.50 274 PHE A CA 1
ATOM 2119 C C . PHE A 1 274 ? 14.091 8.558 -12.151 1.00 97.50 274 PHE A C 1
ATOM 2121 O O . PHE A 1 274 ? 14.811 9.532 -11.885 1.00 97.50 274 PHE A O 1
ATOM 2128 N N . HIS A 1 275 ? 12.846 8.686 -12.601 1.00 96.56 275 HIS A N 1
ATOM 2129 C CA . HIS A 1 275 ? 12.221 9.935 -13.014 1.00 96.56 275 HIS A CA 1
ATOM 2130 C C . HIS A 1 275 ? 10.963 10.237 -12.174 1.00 96.56 275 HIS A C 1
ATOM 2132 O O . HIS A 1 275 ? 9.912 9.638 -12.399 1.00 96.56 275 HIS A O 1
ATOM 2138 N N . PRO A 1 276 ? 11.023 11.163 -11.199 1.00 95.00 276 PRO A N 1
ATOM 2139 C CA . PRO A 1 276 ? 9.874 11.499 -10.352 1.00 95.00 276 PRO A CA 1
ATOM 2140 C C . PRO A 1 276 ? 8.690 12.086 -11.139 1.00 95.00 276 PRO A C 1
ATOM 2142 O O . PRO A 1 276 ? 8.899 12.905 -12.030 1.00 95.00 276 PRO A O 1
ATOM 2145 N N . PHE A 1 277 ? 7.447 11.767 -10.747 1.00 89.12 277 PHE A N 1
ATOM 2146 C CA . PHE A 1 277 ? 6.236 12.338 -11.369 1.00 89.12 277 PHE A CA 1
ATOM 2147 C C . PHE A 1 277 ? 6.099 13.850 -11.176 1.00 89.12 277 PHE A C 1
ATOM 2149 O O . PHE A 1 277 ? 5.464 14.527 -11.983 1.00 89.12 277 PHE A O 1
ATOM 2156 N N . GLY A 1 278 ? 6.645 14.393 -10.085 1.00 82.38 278 GLY A N 1
ATOM 2157 C CA . GLY A 1 278 ? 6.362 15.771 -9.700 1.00 82.38 278 GLY A CA 1
ATOM 2158 C C . GLY A 1 278 ? 4.855 15.979 -9.522 1.00 82.38 278 GLY A C 1
ATOM 2159 O O . GLY A 1 278 ? 4.235 15.311 -8.702 1.00 82.38 278 GLY A O 1
ATOM 2160 N N . LEU A 1 279 ? 4.271 16.898 -10.297 1.00 71.56 279 LEU A N 1
ATOM 2161 C CA . LEU A 1 279 ? 2.835 17.213 -10.255 1.00 71.56 279 LEU A CA 1
ATOM 2162 C C . LEU A 1 279 ? 1.965 16.269 -11.102 1.00 71.56 279 LEU A C 1
ATOM 2164 O O . LEU A 1 279 ? 0.746 16.349 -11.015 1.00 71.56 279 LEU A O 1
ATOM 2168 N N . SER A 1 280 ? 2.565 15.387 -11.906 1.00 76.38 280 SER A N 1
ATOM 2169 C CA . SER A 1 280 ? 1.845 14.479 -12.812 1.00 76.38 280 SER A CA 1
ATOM 2170 C C . SER A 1 280 ? 1.317 13.212 -12.131 1.00 76.38 280 SER A C 1
ATOM 2172 O O . SER A 1 280 ? 0.818 12.324 -12.811 1.00 76.38 280 SER A O 1
ATOM 2174 N N . SER A 1 281 ? 1.446 13.084 -10.806 1.00 78.75 281 SER A N 1
ATOM 2175 C CA . SER A 1 281 ? 0.997 11.893 -10.080 1.00 78.75 281 SER A CA 1
ATOM 2176 C C . SER A 1 281 ? -0.531 11.793 -10.049 1.00 78.75 281 SER A C 1
ATOM 2178 O O . SER A 1 281 ? -1.193 12.716 -9.570 1.00 78.75 281 SER A O 1
ATOM 2180 N N . GLY A 1 282 ? -1.080 10.651 -10.458 1.00 87.38 282 GLY A N 1
ATOM 2181 C CA . GLY A 1 282 ? -2.510 10.356 -10.388 1.00 87.38 282 GLY A CA 1
ATOM 2182 C C . GLY A 1 282 ? -2.796 8.862 -10.221 1.00 87.38 282 GLY A C 1
ATOM 2183 O O . GLY A 1 282 ? -1.944 8.094 -9.769 1.00 87.38 282 GLY A O 1
ATOM 2184 N N . GLY A 1 283 ? -4.019 8.461 -10.575 1.00 91.31 283 GLY A N 1
ATOM 2185 C CA . GLY A 1 283 ? -4.450 7.061 -10.568 1.00 91.31 283 GLY A CA 1
ATOM 2186 C C . GLY A 1 283 ? -4.518 6.421 -9.176 1.00 91.31 283 GLY A C 1
ATOM 2187 O O . GLY A 1 283 ? -4.568 7.102 -8.148 1.00 91.31 283 GLY A O 1
ATOM 2188 N N . LEU A 1 284 ? -4.544 5.085 -9.148 1.00 91.75 284 LEU A N 1
ATOM 2189 C CA . LEU A 1 284 ? -4.512 4.304 -7.904 1.00 91.75 284 LEU A CA 1
ATOM 2190 C C . LEU A 1 284 ? -3.265 4.587 -7.071 1.00 91.75 284 LEU A C 1
ATOM 2192 O O . LEU A 1 284 ? -3.363 4.687 -5.853 1.00 91.75 284 LEU A O 1
ATOM 2196 N N . LEU A 1 285 ? -2.102 4.725 -7.704 1.00 91.50 285 LEU A N 1
ATOM 2197 C CA . LEU A 1 285 ? -0.827 4.859 -7.010 1.00 91.50 285 LEU A CA 1
ATOM 2198 C C . LEU A 1 285 ? -0.810 6.101 -6.109 1.00 91.50 285 LEU A C 1
ATOM 2200 O O . LEU A 1 285 ? -0.431 5.998 -4.943 1.00 91.50 285 LEU A O 1
ATOM 2204 N N . ALA A 1 286 ? -1.290 7.250 -6.598 1.00 89.06 286 ALA A N 1
ATOM 2205 C CA . ALA A 1 286 ? -1.309 8.508 -5.841 1.00 89.06 286 ALA A CA 1
ATOM 2206 C C . ALA A 1 286 ? -2.138 8.444 -4.540 1.00 89.06 286 ALA A C 1
ATOM 2208 O O . ALA A 1 286 ? -1.893 9.202 -3.602 1.00 89.06 286 ALA A O 1
ATOM 2209 N N . GLN A 1 287 ? -3.091 7.514 -4.455 1.00 85.06 287 GLN A N 1
ATOM 2210 C CA . GLN A 1 287 ? -3.889 7.268 -3.249 1.00 85.06 287 GLN A CA 1
ATOM 2211 C C . GLN A 1 287 ? -3.113 6.463 -2.192 1.00 85.06 287 GLN A C 1
ATOM 2213 O O . GLN A 1 287 ? -3.398 6.522 -0.995 1.00 85.06 287 GLN A O 1
ATOM 2218 N N . GLN A 1 288 ? -2.110 5.701 -2.623 1.00 84.75 288 GLN A N 1
ATOM 2219 C CA . GLN A 1 288 ? -1.413 4.728 -1.785 1.00 84.75 288 GLN A CA 1
ATOM 2220 C C . GLN A 1 288 ? -0.083 5.267 -1.268 1.00 84.75 288 GLN A C 1
ATOM 2222 O O . GLN A 1 288 ? 0.292 4.938 -0.147 1.00 84.75 288 GLN A O 1
ATOM 2227 N N . VAL A 1 289 ? 0.590 6.128 -2.038 1.00 88.06 289 VAL A N 1
ATOM 2228 C CA . VAL A 1 289 ? 1.959 6.581 -1.745 1.00 88.06 289 VAL A CA 1
ATOM 2229 C C . VAL A 1 289 ? 2.054 8.089 -1.501 1.00 88.06 289 VAL A C 1
ATOM 2231 O O . VAL A 1 289 ? 1.115 8.834 -1.773 1.00 88.06 289 VAL A O 1
ATOM 2234 N N . ILE A 1 290 ? 3.171 8.553 -0.929 1.00 87.00 290 ILE A N 1
ATOM 2235 C CA . ILE A 1 290 ? 3.451 9.990 -0.742 1.00 87.00 290 ILE A CA 1
ATOM 2236 C C . ILE A 1 290 ? 3.955 10.613 -2.046 1.00 87.00 290 ILE A C 1
ATOM 2238 O O . ILE A 1 290 ? 3.608 11.746 -2.370 1.00 87.00 290 ILE A O 1
ATOM 2242 N N . THR A 1 291 ? 4.802 9.891 -2.777 1.00 92.62 291 THR A N 1
ATOM 2243 C CA . THR A 1 291 ? 5.351 10.319 -4.066 1.00 92.62 291 THR A CA 1
ATOM 2244 C C . THR A 1 291 ? 5.703 9.102 -4.910 1.00 92.62 291 THR A C 1
ATOM 2246 O O . THR A 1 291 ? 5.818 7.999 -4.385 1.00 92.62 291 THR A O 1
ATOM 2249 N N . GLY A 1 292 ? 5.891 9.281 -6.210 1.00 94.88 292 GLY A N 1
ATOM 2250 C CA . GLY A 1 292 ? 6.268 8.202 -7.112 1.00 94.88 292 GLY A CA 1
ATOM 2251 C C . GLY A 1 292 ? 6.935 8.722 -8.373 1.00 94.88 292 GLY A C 1
ATOM 2252 O O . GLY A 1 292 ? 7.169 9.926 -8.525 1.00 94.88 292 GLY A O 1
ATOM 2253 N N . GLY A 1 293 ? 7.235 7.809 -9.281 1.00 97.00 293 GLY A N 1
ATOM 2254 C CA . GLY A 1 293 ? 7.804 8.143 -10.573 1.00 97.00 293 GLY A CA 1
ATOM 2255 C C . GLY A 1 293 ? 7.880 6.951 -11.508 1.00 97.00 293 GLY A C 1
ATOM 2256 O O . GLY A 1 293 ? 7.313 5.888 -11.258 1.00 97.00 293 GLY A O 1
ATOM 2257 N N . VAL A 1 294 ? 8.619 7.161 -12.587 1.00 97.62 294 VAL A N 1
ATOM 2258 C CA . VAL A 1 294 ? 8.959 6.161 -13.589 1.00 97.62 294 VAL A CA 1
ATOM 2259 C C . VAL A 1 294 ? 10.365 5.650 -13.304 1.00 97.62 294 VAL A C 1
ATOM 2261 O O . VAL A 1 294 ? 11.269 6.429 -13.008 1.00 97.62 294 VAL A O 1
ATOM 2264 N N . LEU A 1 295 ? 10.539 4.343 -13.387 1.00 98.00 295 LEU A N 1
ATOM 2265 C CA . LEU A 1 295 ? 11.818 3.661 -13.386 1.00 98.00 295 LEU A CA 1
ATOM 2266 C C . LEU A 1 295 ? 11.992 3.021 -14.764 1.00 98.00 295 LEU A C 1
ATOM 2268 O O . LEU A 1 295 ? 11.174 2.197 -15.168 1.00 98.00 295 LEU A O 1
ATOM 2272 N N . ILE A 1 296 ? 13.047 3.397 -15.474 1.00 97.75 296 ILE A N 1
ATOM 2273 C CA . ILE A 1 296 ? 13.434 2.747 -16.723 1.00 97.75 296 ILE A CA 1
ATOM 2274 C C . ILE A 1 296 ? 14.421 1.624 -16.405 1.00 97.75 296 ILE A C 1
ATOM 2276 O O . ILE A 1 296 ? 15.359 1.813 -15.636 1.00 97.75 296 ILE A O 1
ATOM 2280 N N . VAL A 1 297 ? 14.211 0.443 -16.973 1.00 97.44 297 VAL A N 1
ATOM 2281 C CA . VAL A 1 297 ? 15.117 -0.699 -16.811 1.00 97.44 297 VAL A CA 1
ATOM 2282 C C . VAL A 1 297 ? 15.634 -1.121 -18.179 1.00 97.44 297 VAL A C 1
ATOM 2284 O O . VAL A 1 297 ? 14.879 -1.164 -19.145 1.00 97.44 297 VAL A O 1
ATOM 2287 N N . ASP A 1 298 ? 16.931 -1.400 -18.263 1.00 95.94 298 ASP A N 1
ATOM 2288 C CA . ASP A 1 298 ? 17.607 -1.772 -19.506 1.00 95.94 298 ASP A CA 1
ATOM 2289 C C . ASP A 1 298 ? 16.999 -3.034 -20.152 1.00 95.94 298 ASP A C 1
ATOM 2291 O O . ASP A 1 298 ? 16.583 -3.969 -19.460 1.00 95.94 298 ASP A O 1
ATOM 2295 N N . GLY A 1 299 ? 16.969 -3.061 -21.489 1.00 94.94 299 GLY A N 1
ATOM 2296 C CA . GLY A 1 299 ? 16.407 -4.156 -22.286 1.00 94.94 299 GLY A CA 1
ATOM 2297 C C . GLY A 1 299 ? 17.190 -5.468 -22.240 1.00 94.94 299 GLY A C 1
ATOM 2298 O O . GLY A 1 299 ? 16.695 -6.489 -22.713 1.00 94.94 299 GLY A O 1
ATOM 2299 N N . ALA A 1 300 ? 18.382 -5.483 -21.633 1.00 95.06 300 ALA A N 1
ATOM 2300 C CA . ALA A 1 300 ? 19.066 -6.717 -21.254 1.00 95.06 300 ALA A CA 1
ATOM 2301 C C . ALA A 1 300 ? 18.225 -7.585 -20.297 1.00 95.06 300 ALA A C 1
ATOM 2303 O O . ALA A 1 300 ? 18.463 -8.788 -20.199 1.00 95.06 300 ALA A O 1
ATOM 2304 N N . LEU A 1 301 ? 17.245 -6.991 -19.605 1.00 96.31 301 LEU A N 1
ATOM 2305 C CA . LEU A 1 301 ? 16.253 -7.721 -18.828 1.00 96.31 301 LEU A CA 1
ATOM 2306 C C . LEU A 1 301 ? 15.177 -8.299 -19.758 1.00 96.31 301 LEU A C 1
ATOM 2308 O O . LEU A 1 301 ? 14.503 -7.559 -20.468 1.00 96.31 301 LEU A O 1
ATOM 2312 N N . ASP A 1 302 ? 14.923 -9.604 -19.699 1.00 95.56 302 ASP A N 1
ATOM 2313 C CA . ASP A 1 302 ? 13.744 -10.203 -20.329 1.00 95.56 302 ASP A CA 1
ATOM 2314 C C . ASP A 1 302 ? 12.548 -10.152 -19.367 1.00 95.56 302 ASP A C 1
ATOM 2316 O O . ASP A 1 302 ? 12.421 -10.972 -18.450 1.00 95.56 302 ASP A O 1
ATOM 2320 N N . ALA A 1 303 ? 11.644 -9.196 -19.588 1.00 93.62 303 ALA A N 1
ATOM 2321 C CA . ALA A 1 303 ? 10.446 -9.008 -18.773 1.00 93.62 303 ALA A CA 1
ATOM 2322 C C . ALA A 1 303 ? 9.437 -10.176 -18.862 1.00 93.62 303 ALA A C 1
ATOM 2324 O O . ALA A 1 303 ? 8.538 -10.263 -18.026 1.00 93.62 303 ALA A O 1
ATOM 2325 N N . ASN A 1 304 ? 9.584 -11.112 -19.811 1.00 92.88 304 ASN A N 1
ATOM 2326 C CA . ASN A 1 304 ? 8.712 -12.291 -19.943 1.00 92.88 304 ASN A CA 1
ATOM 2327 C C . ASN A 1 304 ? 9.116 -13.461 -19.043 1.00 92.88 304 ASN A C 1
ATOM 2329 O O . ASN A 1 304 ? 8.494 -14.530 -19.070 1.00 92.88 304 ASN A O 1
ATOM 2333 N N . ARG A 1 305 ? 10.174 -13.282 -18.255 1.00 93.25 305 ARG A N 1
ATOM 2334 C CA . ARG A 1 305 ? 10.719 -14.281 -17.342 1.00 93.25 305 ARG A CA 1
ATOM 2335 C C . ARG A 1 305 ? 10.791 -13.695 -15.938 1.00 93.25 305 ARG A C 1
ATOM 2337 O O . ARG A 1 305 ? 10.703 -12.489 -15.745 1.00 93.25 305 ARG A O 1
ATOM 2344 N N . ALA A 1 306 ? 10.913 -14.559 -14.934 1.00 93.94 306 ALA A N 1
ATOM 2345 C CA . ALA A 1 306 ? 11.118 -14.095 -13.566 1.00 93.94 306 ALA A CA 1
ATOM 2346 C C . ALA A 1 306 ? 12.492 -13.419 -13.430 1.00 93.94 306 ALA A C 1
ATOM 2348 O O . ALA A 1 306 ? 13.461 -13.825 -14.077 1.00 93.94 306 ALA A O 1
ATOM 2349 N N . PHE A 1 307 ? 12.566 -12.408 -12.575 1.00 96.94 307 PHE A N 1
ATOM 2350 C CA . PHE A 1 307 ? 13.799 -11.719 -12.209 1.00 96.94 307 PHE A CA 1
ATOM 2351 C C . PHE A 1 307 ? 13.657 -11.153 -10.797 1.00 96.94 307 PHE A C 1
ATOM 2353 O O . PHE A 1 307 ? 12.566 -11.129 -10.226 1.00 96.94 307 PHE A O 1
ATOM 2360 N N . ARG A 1 308 ? 14.760 -10.686 -10.218 1.00 96.81 308 ARG A N 1
ATOM 2361 C CA . ARG A 1 308 ? 14.785 -10.138 -8.862 1.00 96.81 308 ARG A CA 1
ATOM 2362 C C . ARG A 1 308 ? 15.272 -8.701 -8.876 1.00 96.81 308 ARG A C 1
ATOM 2364 O O . ARG A 1 308 ? 16.340 -8.437 -9.413 1.00 96.81 308 ARG A O 1
ATOM 2371 N N . PHE A 1 309 ? 14.548 -7.794 -8.230 1.00 96.94 309 PHE A N 1
ATOM 2372 C CA . PHE A 1 309 ? 15.110 -6.490 -7.886 1.00 96.94 309 PHE A CA 1
ATOM 2373 C C . PHE A 1 309 ? 15.941 -6.609 -6.613 1.00 96.94 309 PHE A C 1
ATOM 2375 O O . PHE A 1 309 ? 15.503 -7.216 -5.632 1.00 96.94 309 PHE A O 1
ATOM 2382 N N . GLN A 1 310 ? 17.121 -6.001 -6.625 1.00 95.19 310 GLN A N 1
ATOM 2383 C CA . GLN A 1 310 ? 17.990 -5.861 -5.470 1.00 95.19 310 GLN A CA 1
ATOM 2384 C C . GLN A 1 310 ? 18.183 -4.377 -5.155 1.00 95.19 310 GLN A C 1
ATOM 2386 O O . GLN A 1 310 ? 18.417 -3.574 -6.056 1.00 95.19 310 GLN A O 1
ATOM 2391 N N . TYR A 1 311 ? 18.091 -4.030 -3.872 1.00 94.56 311 TYR A N 1
ATOM 2392 C CA . TYR A 1 311 ? 18.364 -2.700 -3.348 1.00 94.56 311 TYR A CA 1
ATOM 2393 C C . TYR A 1 311 ? 19.367 -2.780 -2.192 1.00 94.56 311 TYR A C 1
ATOM 2395 O O . TYR A 1 311 ? 19.056 -3.226 -1.081 1.00 94.56 311 TYR A O 1
ATOM 2403 N N . ASP A 1 312 ? 20.589 -2.339 -2.469 1.00 89.81 312 ASP A N 1
ATOM 2404 C CA . ASP A 1 312 ? 21.685 -2.250 -1.512 1.00 89.81 312 ASP A CA 1
ATOM 2405 C C . ASP A 1 312 ? 21.660 -0.898 -0.790 1.00 89.81 312 ASP A C 1
ATOM 2407 O O . ASP A 1 312 ? 22.136 0.120 -1.301 1.00 89.81 312 ASP A O 1
ATOM 2411 N N . TYR A 1 313 ? 21.137 -0.895 0.439 1.00 81.56 313 TYR A N 1
ATOM 2412 C CA . TYR A 1 313 ? 21.147 0.269 1.327 1.00 81.56 313 TYR A CA 1
ATOM 2413 C C . TYR A 1 313 ? 22.127 0.066 2.500 1.00 81.56 313 TYR A C 1
ATOM 2415 O O . TYR A 1 313 ? 21.808 -0.635 3.467 1.00 81.56 313 TYR A O 1
ATOM 2423 N N . PRO A 1 314 ? 23.326 0.683 2.475 1.00 70.00 314 PRO A N 1
ATOM 2424 C CA . PRO A 1 314 ? 24.262 0.628 3.595 1.00 70.00 314 PRO A CA 1
ATOM 2425 C C . PRO A 1 314 ? 23.662 1.268 4.861 1.00 70.00 314 PRO A C 1
ATOM 2427 O O . PRO A 1 314 ? 22.947 2.267 4.752 1.00 70.00 314 PRO A O 1
ATOM 2430 N N . PRO A 1 315 ? 23.999 0.794 6.078 1.00 61.78 315 PRO A N 1
ATOM 2431 C CA . PRO A 1 315 ? 25.100 -0.120 6.398 1.00 61.78 315 PRO A CA 1
ATOM 2432 C C . PRO A 1 315 ? 24.697 -1.586 6.660 1.00 61.78 315 PRO A C 1
ATOM 2434 O O . PRO A 1 315 ? 25.533 -2.332 7.163 1.00 61.78 315 PRO A O 1
ATOM 2437 N N . SER A 1 316 ? 23.457 -2.012 6.386 1.00 56.16 316 SER A N 1
ATOM 2438 C CA . SER A 1 316 ? 22.956 -3.321 6.844 1.00 56.16 316 SER A CA 1
ATOM 2439 C C . SER A 1 316 ? 22.877 -4.359 5.711 1.00 56.16 316 SER A C 1
ATOM 2441 O O . SER A 1 316 ? 21.918 -4.318 4.948 1.00 56.16 316 SER A O 1
ATOM 2443 N N . PRO A 1 317 ? 23.836 -5.300 5.587 1.00 63.66 317 PRO A N 1
ATOM 2444 C CA . PRO A 1 317 ? 23.673 -6.497 4.762 1.00 63.66 317 PRO A CA 1
ATOM 2445 C C . PRO A 1 317 ? 22.745 -7.517 5.455 1.00 63.66 317 PRO A C 1
ATOM 2447 O O . PRO A 1 317 ? 22.721 -7.566 6.690 1.00 63.66 317 PRO A O 1
ATOM 2450 N N . PRO A 1 318 ? 22.033 -8.382 4.709 1.00 76.75 318 PRO A N 1
ATOM 2451 C CA . PRO A 1 318 ? 22.022 -8.530 3.246 1.00 76.75 318 PRO A CA 1
ATOM 2452 C C . PRO A 1 318 ? 21.179 -7.456 2.523 1.00 76.75 318 PRO A C 1
ATOM 2454 O O . PRO A 1 318 ? 20.366 -6.797 3.171 1.00 76.75 318 PRO A O 1
ATOM 2457 N N . PRO A 1 319 ? 21.352 -7.278 1.197 1.00 83.56 319 PRO A N 1
ATOM 2458 C CA . PRO A 1 319 ? 20.503 -6.396 0.398 1.00 83.56 319 PRO A CA 1
ATOM 2459 C C . PRO A 1 319 ? 19.018 -6.722 0.543 1.00 83.56 319 PRO A C 1
ATOM 2461 O O . PRO A 1 319 ? 18.631 -7.885 0.693 1.00 83.56 319 PRO A O 1
ATOM 2464 N N . TYR A 1 320 ? 18.177 -5.701 0.385 1.00 90.00 320 TYR A N 1
ATOM 2465 C CA . TYR A 1 320 ? 16.748 -5.912 0.195 1.00 90.00 320 TYR A CA 1
ATOM 2466 C C . TYR A 1 320 ? 16.530 -6.516 -1.185 1.00 90.00 320 TYR A C 1
ATOM 2468 O O . TYR A 1 320 ? 17.059 -6.017 -2.176 1.00 90.00 320 TYR A O 1
ATOM 2476 N N . SER A 1 321 ? 15.765 -7.600 -1.258 1.00 90.56 321 SER A N 1
ATOM 2477 C CA . SER A 1 321 ? 15.581 -8.317 -2.512 1.00 90.56 321 SER A CA 1
ATOM 2478 C C . SER A 1 321 ? 14.145 -8.779 -2.672 1.00 90.56 321 SER A C 1
ATOM 2480 O O . SER A 1 321 ? 13.579 -9.322 -1.722 1.00 90.56 321 SER A O 1
ATOM 2482 N N . VAL A 1 322 ? 13.579 -8.611 -3.865 1.00 93.06 322 VAL A N 1
ATOM 2483 C CA . VAL A 1 322 ? 12.221 -9.067 -4.160 1.00 93.06 322 VAL A CA 1
ATOM 2484 C C . VAL A 1 322 ? 12.151 -9.742 -5.522 1.00 93.06 322 VAL A C 1
ATOM 2486 O O . VAL A 1 322 ? 12.659 -9.225 -6.515 1.00 93.06 322 VAL A O 1
ATOM 2489 N N . GLU A 1 323 ? 11.544 -10.926 -5.552 1.00 94.38 323 GLU A N 1
ATOM 2490 C CA . GLU A 1 323 ? 11.214 -11.622 -6.795 1.00 94.38 323 GLU A CA 1
ATOM 2491 C C . GLU A 1 323 ? 10.069 -10.886 -7.492 1.00 94.38 323 GLU A C 1
ATOM 2493 O O . GLU A 1 323 ? 9.073 -10.525 -6.861 1.00 94.38 323 GLU A O 1
ATOM 2498 N N . TYR A 1 324 ? 10.201 -10.690 -8.797 1.00 95.31 324 TYR A N 1
ATOM 2499 C CA . TYR A 1 324 ? 9.217 -10.008 -9.617 1.00 95.31 324 TYR A CA 1
ATOM 2500 C C . TYR A 1 324 ? 8.873 -10.855 -10.845 1.00 95.31 324 TYR A C 1
ATOM 2502 O O . TYR A 1 324 ? 9.719 -11.522 -11.447 1.00 95.31 324 TYR A O 1
ATOM 2510 N N . ARG A 1 325 ? 7.591 -10.837 -11.210 1.00 94.69 325 ARG A N 1
ATOM 2511 C CA . ARG A 1 325 ? 7.070 -11.418 -12.449 1.00 94.69 325 ARG A CA 1
ATOM 2512 C C . ARG A 1 325 ? 6.041 -10.460 -13.018 1.00 94.69 325 ARG A C 1
ATOM 2514 O O . ARG A 1 325 ? 5.087 -10.119 -12.314 1.00 94.69 325 ARG A O 1
ATOM 2521 N N . THR A 1 326 ? 6.224 -10.077 -14.274 1.00 95.50 326 THR A N 1
ATOM 2522 C CA . THR A 1 326 ? 5.177 -9.400 -15.044 1.00 95.50 326 THR A CA 1
ATOM 2523 C C . THR A 1 326 ? 3.951 -10.296 -15.163 1.00 95.50 326 THR A C 1
ATOM 2525 O O . THR A 1 326 ? 4.010 -11.513 -14.924 1.00 95.50 326 THR A O 1
ATOM 2528 N N . GLU A 1 327 ? 2.823 -9.704 -15.523 1.00 93.00 327 GLU A N 1
ATOM 2529 C CA . GLU A 1 327 ? 1.599 -10.448 -15.761 1.00 93.00 327 GLU A CA 1
ATOM 2530 C C . GLU A 1 327 ? 1.779 -11.446 -16.908 1.00 93.00 327 GLU A C 1
ATOM 2532 O O . GLU A 1 327 ? 1.401 -12.610 -16.769 1.00 93.00 327 GLU A O 1
ATOM 2537 N N . GLU A 1 328 ? 2.475 -11.065 -17.981 1.00 90.75 328 GLU A N 1
ATOM 2538 C CA . GLU A 1 328 ? 2.798 -11.995 -19.066 1.00 90.75 328 GLU A CA 1
ATOM 2539 C C . GLU A 1 328 ? 3.641 -13.191 -18.578 1.00 90.75 328 GLU A C 1
ATOM 2541 O O . GLU A 1 328 ? 3.296 -14.350 -18.844 1.00 90.75 328 GLU A O 1
ATOM 2546 N N . ALA A 1 329 ? 4.712 -12.948 -17.813 1.00 91.75 329 ALA A N 1
ATOM 2547 C CA . ALA A 1 329 ? 5.550 -14.015 -17.258 1.00 91.75 329 ALA A CA 1
ATOM 2548 C C . ALA A 1 329 ? 4.751 -14.956 -16.333 1.00 91.75 329 ALA A C 1
ATOM 2550 O O . ALA A 1 329 ? 4.954 -16.181 -16.317 1.00 91.75 329 ALA A O 1
ATOM 2551 N N . ARG A 1 330 ? 3.812 -14.393 -15.565 1.00 90.38 330 ARG A N 1
ATOM 2552 C CA . ARG A 1 330 ? 2.924 -15.132 -14.662 1.00 90.38 330 ARG A CA 1
ATOM 2553 C C . ARG A 1 330 ? 1.944 -16.014 -15.436 1.00 90.38 330 ARG A C 1
ATOM 2555 O O . ARG A 1 330 ? 1.869 -17.211 -15.148 1.00 90.38 330 ARG A O 1
ATOM 2562 N N . LEU A 1 331 ? 1.271 -15.475 -16.451 1.00 87.81 331 LEU A N 1
ATOM 2563 C CA . LEU A 1 331 ? 0.341 -16.224 -17.302 1.00 87.81 331 LEU A CA 1
ATOM 2564 C C . LEU A 1 331 ? 1.037 -17.353 -18.070 1.00 87.81 331 LEU A C 1
ATOM 2566 O O . LEU A 1 331 ? 0.509 -18.465 -18.142 1.00 87.81 331 LEU A O 1
ATOM 2570 N N . ARG A 1 332 ? 2.257 -17.121 -18.573 1.00 87.75 332 ARG A N 1
ATOM 2571 C CA . ARG A 1 332 ? 3.076 -18.168 -19.212 1.00 87.75 332 ARG A CA 1
ATOM 2572 C C . ARG A 1 332 ? 3.394 -19.311 -18.252 1.00 87.75 332 ARG A C 1
ATOM 2574 O O . ARG A 1 332 ? 3.269 -20.478 -18.621 1.00 87.75 332 ARG A O 1
ATOM 2581 N N . THR A 1 333 ? 3.767 -18.983 -17.014 1.00 85.69 333 THR A N 1
ATOM 2582 C CA . THR A 1 333 ? 4.038 -19.988 -15.975 1.00 85.69 333 THR A CA 1
ATOM 2583 C C . THR A 1 333 ? 2.783 -20.806 -15.666 1.00 85.69 333 THR A C 1
ATOM 2585 O O . THR A 1 333 ? 2.849 -22.034 -15.627 1.00 85.69 333 THR A O 1
ATOM 2588 N N . LEU A 1 334 ? 1.629 -20.149 -15.505 1.00 84.19 334 LEU A N 1
ATOM 2589 C CA . LEU A 1 334 ? 0.352 -20.819 -15.253 1.00 84.19 334 LEU A CA 1
ATOM 2590 C C . LEU A 1 334 ? -0.033 -21.767 -16.402 1.00 84.19 334 LEU A C 1
ATOM 2592 O O . LEU A 1 334 ? -0.391 -22.919 -16.158 1.00 84.19 334 LEU A O 1
ATOM 2596 N N . ALA A 1 335 ? 0.100 -21.312 -17.650 1.00 84.00 335 ALA A N 1
ATOM 2597 C CA . ALA A 1 335 ? -0.176 -22.124 -18.831 1.00 84.00 335 ALA A CA 1
ATOM 2598 C C . ALA A 1 335 ? 0.743 -23.356 -18.921 1.00 84.00 335 ALA A C 1
ATOM 2600 O O . ALA A 1 335 ? 0.277 -24.451 -19.240 1.00 84.00 335 ALA A O 1
ATOM 2601 N N . ALA A 1 336 ? 2.032 -23.203 -18.597 1.00 83.81 336 ALA A N 1
ATOM 2602 C CA . ALA A 1 336 ? 2.986 -24.310 -18.576 1.00 83.81 336 ALA A CA 1
ATOM 2603 C C . ALA A 1 336 ? 2.639 -25.356 -17.502 1.00 83.81 336 ALA A C 1
ATOM 2605 O O . ALA A 1 336 ? 2.655 -26.556 -17.782 1.00 83.81 336 ALA A O 1
ATOM 2606 N N . VAL A 1 337 ? 2.275 -24.914 -16.293 1.00 82.88 337 VAL A N 1
ATOM 2607 C CA . VAL A 1 337 ? 1.841 -25.799 -15.198 1.00 82.88 337 VAL A CA 1
ATOM 2608 C C . VAL A 1 337 ? 0.584 -26.576 -15.592 1.00 82.88 337 VAL A C 1
ATOM 2610 O O . VAL A 1 337 ? 0.522 -27.793 -15.417 1.00 82.88 337 VAL A O 1
ATOM 2613 N N . GLU A 1 338 ? -0.402 -25.894 -16.174 1.00 83.44 338 GLU A N 1
ATOM 2614 C CA . GLU A 1 338 ? -1.653 -26.510 -16.617 1.00 83.44 338 GLU A CA 1
ATOM 2615 C C . GLU A 1 338 ? -1.429 -27.519 -17.756 1.00 83.44 338 GLU A C 1
ATOM 2617 O O . GLU A 1 338 ? -2.034 -28.594 -17.761 1.00 83.44 338 GLU A O 1
ATOM 2622 N N . PHE A 1 339 ? -0.520 -27.221 -18.689 1.00 84.00 339 PHE A N 1
ATOM 2623 C CA . PHE A 1 339 ? -0.103 -28.162 -19.728 1.00 84.00 339 PHE A CA 1
ATOM 2624 C C . PHE A 1 339 ? 0.507 -29.437 -19.126 1.00 84.00 339 PHE A C 1
ATOM 2626 O O . PHE A 1 339 ? 0.041 -30.537 -19.428 1.00 84.00 339 PHE A O 1
ATOM 2633 N N . PHE A 1 340 ? 1.482 -29.303 -18.219 1.00 78.25 340 PHE A N 1
ATOM 2634 C CA . PHE A 1 340 ? 2.120 -30.445 -17.550 1.00 78.25 340 PHE A CA 1
ATOM 2635 C C . PHE A 1 340 ? 1.130 -31.282 -16.734 1.00 78.25 340 PHE A C 1
ATOM 2637 O O . PHE A 1 340 ? 1.201 -32.514 -16.739 1.00 78.25 340 PHE A O 1
ATOM 2644 N N . ARG A 1 341 ? 0.179 -30.631 -16.054 1.00 80.62 341 ARG A N 1
ATOM 2645 C CA . ARG A 1 341 ? -0.885 -31.306 -15.302 1.00 80.62 341 ARG A CA 1
ATOM 2646 C C . ARG A 1 341 ? -1.764 -32.159 -16.218 1.00 80.62 341 ARG A C 1
ATOM 2648 O O . ARG A 1 341 ? -2.069 -33.302 -15.879 1.00 80.62 341 ARG A O 1
ATOM 2655 N N . ARG A 1 342 ? -2.161 -31.621 -17.378 1.00 83.56 342 ARG A N 1
ATOM 2656 C CA . ARG A 1 342 ? -2.962 -32.348 -18.377 1.00 83.56 342 ARG A CA 1
ATOM 2657 C C . ARG A 1 342 ? -2.195 -33.514 -18.989 1.00 83.56 342 ARG A C 1
ATOM 2659 O O . ARG A 1 342 ? -2.768 -34.593 -19.116 1.00 83.56 342 ARG A O 1
ATOM 2666 N N . ASP A 1 343 ? -0.925 -33.315 -19.327 1.00 86.00 343 ASP A N 1
ATOM 2667 C CA . ASP A 1 343 ? -0.079 -34.362 -19.908 1.00 86.00 343 ASP A CA 1
ATOM 2668 C C . ASP A 1 343 ? 0.151 -35.518 -18.920 1.00 86.00 343 ASP A C 1
ATOM 2670 O O . ASP A 1 343 ? -0.078 -36.681 -19.253 1.00 86.00 343 ASP A O 1
ATOM 2674 N N . SER A 1 344 ? 0.450 -35.198 -17.656 1.00 80.88 344 SER A N 1
ATOM 2675 C CA . SER A 1 344 ? 0.603 -36.195 -16.585 1.00 80.88 344 SER A CA 1
ATOM 2676 C C . SER A 1 344 ? -0.680 -37.004 -16.360 1.00 80.88 344 SER A C 1
ATOM 2678 O O . SER A 1 344 ? -0.633 -38.227 -16.225 1.00 80.88 344 SER A O 1
ATOM 2680 N N . ALA A 1 345 ? -1.844 -36.345 -16.363 1.00 82.50 345 ALA A N 1
ATOM 2681 C CA . ALA A 1 345 ? -3.136 -37.020 -16.243 1.00 82.50 345 ALA A CA 1
ATOM 2682 C C . ALA A 1 345 ? -3.438 -37.924 -17.453 1.00 82.50 345 ALA A C 1
ATOM 2684 O O . ALA A 1 345 ? -3.961 -39.027 -17.285 1.00 82.50 345 ALA A O 1
ATOM 2685 N N . ALA A 1 346 ? -3.079 -37.492 -18.667 1.00 82.38 346 ALA A N 1
ATOM 2686 C CA . ALA A 1 346 ? -3.235 -38.290 -19.880 1.00 82.38 346 ALA A CA 1
ATOM 2687 C C . ALA A 1 3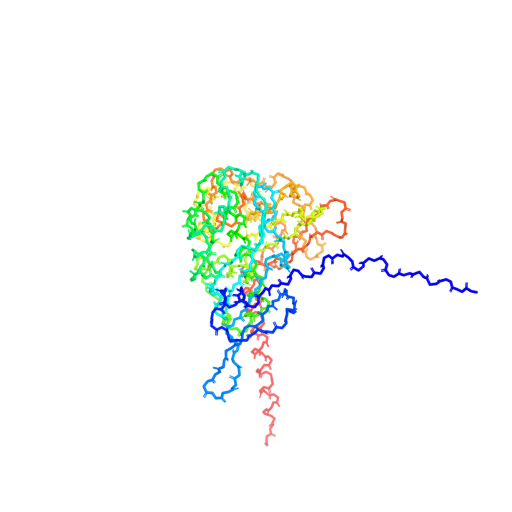46 ? -2.309 -39.521 -19.894 1.00 82.38 346 ALA A C 1
ATOM 2689 O O . ALA A 1 346 ? -2.735 -40.592 -20.329 1.00 82.38 346 ALA A O 1
ATOM 2690 N N . MET A 1 347 ? -1.076 -39.397 -19.391 1.00 77.19 347 MET A N 1
ATOM 2691 C CA . MET A 1 347 ? -0.150 -40.523 -19.220 1.00 77.19 347 MET A CA 1
ATOM 2692 C C . MET A 1 347 ? -0.674 -41.535 -18.192 1.00 77.19 347 MET A C 1
ATOM 2694 O O . MET A 1 347 ? -0.768 -42.722 -18.502 1.00 77.19 347 MET A O 1
ATOM 2698 N N . ALA A 1 348 ? -1.127 -41.073 -17.022 1.00 78.75 348 ALA A N 1
ATOM 2699 C CA . ALA A 1 348 ? -1.698 -41.941 -15.989 1.00 78.75 348 ALA A CA 1
ATOM 2700 C C . ALA A 1 348 ? -2.955 -42.694 -16.472 1.00 78.75 348 ALA A C 1
ATOM 2702 O O . ALA A 1 348 ? -3.134 -43.874 -16.171 1.00 78.75 348 ALA A O 1
ATOM 2703 N N . ALA A 1 349 ? -3.808 -42.045 -17.275 1.00 77.62 349 ALA A N 1
ATOM 2704 C CA . ALA A 1 349 ? -4.978 -42.687 -17.877 1.00 77.62 349 ALA A CA 1
ATOM 2705 C C . ALA A 1 349 ? -4.607 -43.784 -18.895 1.00 77.62 349 ALA A C 1
ATOM 2707 O O . ALA A 1 349 ? -5.343 -44.760 -19.036 1.00 77.62 349 ALA A O 1
ATOM 2708 N N . ARG A 1 350 ? -3.470 -43.650 -19.592 1.00 76.69 350 ARG A N 1
ATOM 2709 C CA . ARG A 1 350 ? -2.959 -44.677 -20.517 1.00 76.69 350 ARG A CA 1
ATOM 2710 C C . ARG A 1 350 ? -2.346 -45.866 -19.779 1.00 76.69 350 ARG A C 1
ATOM 2712 O O . ARG A 1 350 ? -2.538 -46.995 -20.215 1.00 76.69 350 ARG A O 1
ATOM 2719 N N . GLU A 1 351 ? -1.658 -45.634 -18.664 1.00 74.62 351 GLU A N 1
ATOM 2720 C CA . GLU A 1 351 ? -1.062 -46.703 -17.846 1.00 74.62 351 GLU A CA 1
ATOM 2721 C C . GLU A 1 351 ? -2.105 -47.472 -17.015 1.00 74.62 351 GLU A C 1
ATOM 2723 O O . GLU A 1 351 ? -1.977 -48.681 -16.833 1.00 74.62 351 GLU A O 1
ATOM 2728 N N . GLY A 1 352 ? -3.182 -46.809 -16.574 1.00 62.25 352 GLY A N 1
ATOM 2729 C CA . GLY A 1 352 ? -4.307 -47.448 -15.877 1.00 62.25 352 GLY A CA 1
ATOM 2730 C C . GLY A 1 352 ? -5.232 -48.287 -16.772 1.00 62.25 352 GLY A C 1
ATOM 2731 O O . GLY A 1 352 ? -6.036 -49.060 -16.257 1.00 62.25 352 GLY A O 1
ATOM 2732 N N . ALA A 1 353 ? -5.111 -48.169 -18.098 1.00 59.41 353 ALA A N 1
ATOM 2733 C CA . ALA A 1 353 ? -5.892 -48.908 -19.094 1.00 59.41 353 ALA A CA 1
ATOM 2734 C C . ALA A 1 353 ? -5.125 -50.117 -19.678 1.00 59.41 353 ALA A C 1
ATOM 2736 O O . ALA A 1 353 ? -5.233 -50.415 -20.870 1.00 59.41 353 ALA A O 1
ATOM 2737 N N . GLY A 1 354 ? -4.320 -50.799 -18.851 1.00 48.50 354 GLY A N 1
ATOM 2738 C CA . GLY A 1 354 ? -3.626 -52.035 -19.233 1.00 48.50 354 GLY A CA 1
ATOM 2739 C C . GLY A 1 354 ? -4.599 -53.142 -19.686 1.00 48.50 354 GLY A C 1
ATOM 2740 O O . GLY A 1 354 ? -5.732 -53.188 -19.207 1.00 48.50 354 GLY A O 1
ATOM 2741 N N . PRO A 1 355 ? -4.191 -54.020 -20.623 1.00 52.59 355 PRO A N 1
ATOM 2742 C CA . PRO A 1 355 ? -5.105 -54.885 -21.367 1.00 52.59 355 PRO A CA 1
ATOM 2743 C C . PRO A 1 355 ? -5.743 -55.942 -20.455 1.00 52.59 355 PRO A C 1
ATOM 2745 O O . PRO A 1 355 ? -5.032 -56.710 -19.807 1.00 52.59 355 PRO A O 1
ATOM 2748 N N . THR A 1 356 ? -7.078 -55.964 -20.421 1.00 52.78 356 THR A N 1
ATOM 2749 C CA . THR A 1 356 ? -7.901 -57.043 -19.842 1.00 52.78 356 THR A CA 1
ATOM 2750 C C . THR A 1 356 ? -7.806 -58.332 -20.634 1.00 52.78 356 THR A C 1
ATOM 2752 O O . THR A 1 356 ? -7.850 -58.227 -21.885 1.00 52.78 356 THR A O 1
#

pLDDT: mean 86.38, std 14.18, range [33.97, 98.31]

Sequence (356 aa):
MLGVLSPALLSAQQLREIPSEWLRQVLPAADRFDDRTGEPLVFRGWSGGDGGEEVLVGFAFHTADIPPERRGYSGPIEALVGMDLEGVITGVRVTDYWESISSSMGDFLRRPGVQEQFTGKHISEGFSPRDDVRAVSRATISTRGLSLGVRDAARRVANAYLATSIETTDPLRPLEDLSWYELQQRGVVVPIHVSGSGSRNVEITLAFMESAIFADRLVGSDAVQMAERYWNEAGTDAHVFFYGLDGSDLTLFRREGWSAIQDGDTIPILARDFHPFGLSSGGLLAQQVITGGVLIVDGALDANRAFRFQYDYPPSPPPYSVEYRTEEARLRTLAAVEFFRRDSAAMAAREGAGPT